Protein AF-A0A444MQF8-F1 (afdb_monomer)

Foldseek 3Di:
DQPDDDDPVLLVVLLVVLVPDDALVVLQVCCCPPSVHHDDCPVVPPVSSDDDDDFLVRLLVNLVVNLVVQCVVCVDPQWAQFDDLVVLVVVLCVVQVPDPCSLVVLVVVLVVLVVVLVQLVDLPHDPCRQLIDDPDPDSVLSVLSSCLLNVLLCCCQVVVDHDRSRPHHDGCNNSRSNNSSVSSSVNSVVSVVVSVVVCVVVPVPPPDDPLLVLVLCLLVVNLVPDPDDLLVSLVVVCVVVVHDSVVSSVNSVCSPPPVVPPSPDLVSLVVSLVVCVVVVVVVSSVVSVVVSVCVVVVND

Nearest PDB structures (foldseek):
  9foy-assembly1_A  TM=2.761E-01  e=7.453E+00  Mycobacterium tuberculosis H37Rv
  3jrm-assembly1_O  TM=1.459E-01  e=1.896E+00  Trypanosoma brucei
  1yau-assembly1_U-2  TM=1.442E-01  e=7.120E+00  Trypanosoma brucei
  7a0g-assembly1_EEE  TM=1.367E-01  e=8.546E+00  Serratia marcescens

pLDDT: mean 80.94, std 14.06, range [41.75, 96.56]

Structure (mmCIF, N/CA/C/O backbone):
data_AF-A0A444MQF8-F1
#
_entry.id   AF-A0A444MQF8-F1
#
loop_
_atom_site.group_PDB
_atom_site.id
_atom_site.type_symbol
_atom_site.label_atom_id
_atom_site.label_alt_id
_atom_site.label_comp_id
_atom_site.label_asym_id
_atom_site.label_entity_id
_atom_site.label_seq_id
_atom_site.pdbx_PDB_ins_code
_atom_site.Cartn_x
_atom_site.Cartn_y
_atom_site.Cartn_z
_atom_site.occupancy
_atom_site.B_iso_or_equiv
_atom_site.auth_seq_id
_atom_site.auth_comp_id
_atom_site.auth_asym_id
_atom_site.auth_atom_id
_atom_site.pdbx_PDB_model_num
ATOM 1 N N . MET A 1 1 ? 17.251 9.398 -30.188 1.00 48.78 1 MET A N 1
ATOM 2 C CA . MET A 1 1 ? 18.596 9.511 -30.794 1.00 48.78 1 MET A CA 1
ATOM 3 C C . MET A 1 1 ? 19.567 8.931 -29.784 1.00 48.78 1 MET A C 1
ATOM 5 O O . MET A 1 1 ? 19.493 9.364 -28.639 1.00 48.78 1 MET A O 1
ATOM 9 N N . PHE A 1 2 ? 20.378 7.933 -30.157 1.00 55.16 2 PHE A N 1
ATOM 10 C CA . PHE A 1 2 ? 21.294 7.326 -29.193 1.00 55.16 2 PHE A CA 1
ATOM 11 C C . PHE A 1 2 ? 22.271 8.378 -28.659 1.00 55.16 2 PHE A C 1
ATOM 13 O O . PHE A 1 2 ? 22.859 9.125 -29.437 1.00 55.16 2 PHE A O 1
ATOM 20 N N . THR A 1 3 ? 22.448 8.440 -27.343 1.00 54.62 3 THR A N 1
ATOM 21 C CA . THR A 1 3 ? 23.447 9.305 -26.688 1.00 54.62 3 THR A CA 1
ATOM 22 C C . THR A 1 3 ? 24.883 8.942 -27.081 1.00 54.62 3 THR A C 1
ATOM 24 O O . THR A 1 3 ? 25.788 9.762 -26.942 1.00 54.62 3 THR A O 1
ATOM 27 N N . THR A 1 4 ? 25.072 7.733 -27.618 1.00 62.75 4 THR A N 1
ATOM 28 C CA . THR A 1 4 ? 26.319 7.230 -28.196 1.00 62.75 4 THR A CA 1
ATOM 29 C C . THR A 1 4 ? 26.114 6.990 -29.693 1.00 62.75 4 THR A C 1
ATOM 31 O O . THR A 1 4 ? 25.167 6.310 -30.087 1.00 62.75 4 THR A O 1
ATOM 34 N N . GLU A 1 5 ? 26.982 7.532 -30.549 1.00 77.38 5 GLU A N 1
ATOM 35 C CA . GLU A 1 5 ? 26.890 7.312 -31.998 1.00 77.38 5 GLU A CA 1
ATOM 36 C C . GLU A 1 5 ? 27.339 5.885 -32.355 1.00 77.38 5 GLU A C 1
ATOM 38 O O . GLU A 1 5 ? 28.530 5.587 -32.428 1.00 77.38 5 GLU A O 1
ATOM 43 N N . PHE A 1 6 ? 26.374 4.987 -32.566 1.00 83.62 6 PHE A N 1
ATOM 44 C CA . PHE A 1 6 ? 26.616 3.634 -33.072 1.00 83.62 6 PHE A CA 1
ATOM 45 C C . PHE A 1 6 ? 26.616 3.604 -34.605 1.00 83.62 6 PHE A C 1
ATOM 47 O O . PHE A 1 6 ? 25.811 4.279 -35.253 1.00 83.62 6 PHE A O 1
ATOM 54 N N . THR A 1 7 ? 27.474 2.776 -35.205 1.00 89.50 7 THR A N 1
ATOM 55 C CA . THR A 1 7 ? 27.430 2.528 -36.653 1.00 89.50 7 THR A CA 1
ATOM 56 C C . THR A 1 7 ? 26.205 1.694 -37.034 1.00 89.50 7 THR A C 1
ATOM 58 O O . THR A 1 7 ? 25.604 1.006 -36.205 1.00 89.50 7 THR A O 1
ATOM 61 N N . LYS A 1 8 ? 25.844 1.696 -38.322 1.00 88.44 8 LYS A N 1
ATOM 62 C CA . LYS A 1 8 ? 24.731 0.877 -38.829 1.00 88.44 8 LYS A CA 1
ATOM 63 C C . LYS A 1 8 ? 24.962 -0.618 -38.601 1.00 88.44 8 LYS A C 1
ATOM 65 O O . LYS A 1 8 ? 24.024 -1.329 -38.253 1.00 88.44 8 LYS A O 1
ATOM 70 N N . GLU A 1 9 ? 26.199 -1.091 -38.756 1.00 91.75 9 GLU A N 1
ATOM 71 C CA . GLU A 1 9 ? 26.559 -2.490 -38.506 1.00 91.75 9 GLU A CA 1
ATOM 72 C C . GLU A 1 9 ? 26.408 -2.854 -37.024 1.00 91.75 9 GLU A C 1
ATOM 74 O O . GLU A 1 9 ? 25.931 -3.943 -36.702 1.00 91.75 9 GLU A O 1
ATOM 79 N N . GLN A 1 10 ? 26.772 -1.941 -36.116 1.00 90.19 10 GLN A N 1
ATOM 80 C CA . GLN A 1 10 ? 26.592 -2.142 -34.677 1.00 90.19 10 GLN A CA 1
ATOM 81 C C . GLN A 1 10 ? 25.111 -2.213 -34.305 1.00 90.19 10 GLN A C 1
ATOM 83 O O . GLN A 1 10 ? 24.717 -3.126 -33.584 1.00 90.19 10 GLN A O 1
ATOM 88 N N . ILE A 1 11 ? 24.284 -1.314 -34.846 1.00 88.88 11 ILE A N 1
ATOM 89 C CA . ILE A 1 11 ? 22.833 -1.322 -34.614 1.00 88.88 11 ILE A CA 1
ATOM 90 C C . ILE A 1 11 ? 22.220 -2.638 -35.107 1.00 88.88 11 ILE A C 1
ATOM 92 O O . ILE A 1 11 ? 21.491 -3.281 -34.357 1.00 88.88 11 ILE A O 1
ATOM 96 N N . ALA A 1 12 ? 22.569 -3.095 -36.314 1.00 91.00 12 ALA A N 1
ATOM 97 C CA . ALA A 1 12 ? 22.068 -4.361 -36.853 1.00 91.00 12 ALA A CA 1
ATOM 98 C C . ALA A 1 12 ? 22.467 -5.571 -35.987 1.00 91.00 12 ALA A C 1
ATOM 100 O O . ALA A 1 12 ? 21.665 -6.483 -35.775 1.00 91.00 12 ALA A O 1
ATOM 101 N N . LYS A 1 13 ? 23.693 -5.570 -35.446 1.00 94.50 13 LYS A N 1
ATOM 102 C CA . LYS A 1 13 ? 24.136 -6.594 -34.494 1.00 94.50 13 LYS A CA 1
ATOM 103 C C . LYS A 1 13 ? 23.336 -6.532 -33.193 1.00 94.50 13 LYS A C 1
ATOM 105 O O . LYS A 1 13 ? 22.844 -7.559 -32.738 1.00 94.50 13 LYS A O 1
ATOM 110 N N . PHE A 1 14 ? 23.155 -5.345 -32.621 1.00 94.25 14 PHE A N 1
ATOM 111 C CA . PHE A 1 14 ? 22.371 -5.171 -31.400 1.00 94.25 14 PHE A CA 1
ATOM 112 C C . PHE A 1 14 ? 20.918 -5.603 -31.581 1.00 94.25 14 PHE A C 1
ATOM 114 O O . PHE A 1 14 ? 20.354 -6.224 -30.687 1.00 94.25 14 PHE A O 1
ATOM 121 N N . GLU A 1 15 ? 20.315 -5.333 -32.736 1.00 93.31 15 GLU A N 1
ATOM 122 C CA . GLU A 1 15 ? 18.967 -5.800 -33.074 1.00 93.31 15 GLU A CA 1
ATOM 123 C C . GLU A 1 15 ? 18.855 -7.323 -33.127 1.00 93.31 15 GLU A C 1
ATOM 125 O O . GLU A 1 15 ? 17.816 -7.887 -32.774 1.00 93.31 15 GLU A O 1
ATOM 130 N N . PHE A 1 16 ? 19.892 -8.003 -33.614 1.00 95.00 16 PHE A N 1
ATOM 131 C CA . PHE A 1 16 ? 19.960 -9.459 -33.574 1.00 95.00 16 PHE A CA 1
ATOM 132 C C . PHE A 1 16 ? 20.079 -9.948 -32.125 1.00 95.00 16 PHE A C 1
ATOM 134 O O . PHE A 1 16 ? 19.217 -10.695 -31.665 1.00 95.00 16 PHE A O 1
ATOM 141 N N . ASP A 1 17 ? 21.066 -9.440 -31.384 1.00 96.00 17 ASP A N 1
ATOM 142 C CA . ASP A 1 17 ? 21.338 -9.841 -30.001 1.00 96.00 17 ASP A CA 1
ATOM 143 C C . ASP A 1 17 ? 20.118 -9.606 -29.089 1.00 96.00 17 ASP A C 1
ATOM 145 O O . ASP A 1 17 ? 19.753 -10.472 -28.297 1.00 96.00 17 ASP A O 1
ATOM 149 N N . PHE A 1 18 ? 19.429 -8.470 -29.237 1.00 95.31 18 PHE A N 1
ATOM 150 C CA . PHE A 1 18 ? 18.243 -8.123 -28.450 1.00 95.31 18 PHE A CA 1
ATOM 151 C C . PHE A 1 18 ? 17.054 -9.060 -28.702 1.00 95.31 18 PHE A C 1
ATOM 153 O O . PHE A 1 18 ? 16.294 -9.362 -27.776 1.00 95.31 18 PHE A O 1
ATOM 160 N N . ARG A 1 19 ? 16.873 -9.533 -29.944 1.00 93.50 19 ARG A N 1
ATOM 161 C CA . ARG A 1 19 ? 15.790 -10.466 -30.302 1.00 93.50 19 ARG A CA 1
ATOM 162 C C . ARG A 1 19 ? 15.989 -11.853 -29.699 1.00 93.50 19 ARG A C 1
ATOM 164 O O . ARG A 1 19 ? 14.997 -12.488 -29.350 1.00 93.50 19 ARG A O 1
ATOM 171 N N . GLU A 1 20 ? 17.238 -12.279 -29.529 1.00 96.56 20 GLU A N 1
ATOM 172 C CA . GLU A 1 20 ? 17.587 -13.569 -28.920 1.00 96.56 20 GLU A CA 1
ATOM 173 C C . GLU A 1 20 ? 17.363 -13.597 -27.396 1.00 96.56 20 GLU A C 1
ATOM 175 O O . GLU A 1 20 ? 17.258 -14.670 -26.791 1.00 96.56 20 GLU A O 1
ATOM 180 N N . LEU A 1 21 ? 17.245 -12.430 -26.751 1.00 96.38 21 LEU A N 1
ATOM 181 C CA . LEU A 1 21 ? 16.948 -12.342 -25.322 1.00 96.38 21 LEU A CA 1
ATOM 182 C C . LEU A 1 21 ? 15.529 -12.842 -25.031 1.00 96.38 21 LEU A C 1
ATOM 184 O O . LEU A 1 21 ? 14.549 -12.406 -25.639 1.00 96.38 21 LEU A O 1
ATOM 188 N N . LYS A 1 22 ? 15.407 -13.735 -24.046 1.00 94.25 22 LYS A N 1
ATOM 189 C CA . LYS A 1 22 ? 14.135 -14.405 -23.732 1.00 94.25 22 LYS A CA 1
ATOM 190 C C . LYS A 1 22 ? 13.325 -13.710 -22.649 1.00 94.25 22 LYS A C 1
ATOM 192 O O . LYS A 1 22 ? 12.105 -13.798 -22.676 1.00 94.25 22 LYS A O 1
ATOM 197 N N . THR A 1 23 ? 13.976 -13.037 -21.703 1.00 95.62 23 THR A N 1
ATOM 198 C CA . THR A 1 23 ? 13.292 -12.467 -20.535 1.00 95.62 23 THR A CA 1
ATOM 199 C C . THR A 1 23 ? 13.195 -10.946 -20.612 1.00 95.62 23 THR A C 1
ATOM 201 O O . THR A 1 23 ? 14.048 -10.277 -21.200 1.00 95.62 23 THR A O 1
ATOM 204 N N . VAL A 1 24 ? 12.164 -10.382 -19.972 1.00 95.12 24 VAL A N 1
ATOM 205 C CA . VAL A 1 24 ? 12.014 -8.927 -19.790 1.00 95.12 24 VAL A CA 1
ATOM 206 C C . VAL A 1 24 ? 13.233 -8.333 -19.091 1.00 95.12 24 VAL A C 1
ATOM 208 O O . VAL A 1 24 ? 13.731 -7.293 -19.511 1.00 95.12 24 VAL A O 1
ATOM 211 N N . LYS A 1 25 ? 13.747 -9.014 -18.061 1.00 95.62 25 LYS A N 1
ATOM 212 C CA . LYS A 1 25 ? 14.912 -8.567 -17.295 1.00 95.62 25 LYS A CA 1
ATOM 213 C C . LYS A 1 25 ? 16.160 -8.451 -18.167 1.00 95.62 25 LYS A C 1
ATOM 215 O O . LYS A 1 25 ? 16.850 -7.438 -18.086 1.00 95.62 25 LYS A O 1
ATOM 220 N N . ASP A 1 26 ? 16.425 -9.444 -19.014 1.00 96.19 26 ASP A N 1
ATOM 221 C CA . ASP A 1 26 ? 17.590 -9.420 -19.903 1.00 96.19 26 ASP A CA 1
ATOM 222 C C . ASP A 1 26 ? 17.454 -8.308 -20.946 1.00 96.19 26 ASP A C 1
ATOM 224 O O . ASP A 1 26 ? 18.393 -7.543 -21.165 1.00 96.19 26 ASP A O 1
ATOM 228 N N . LYS A 1 27 ? 16.260 -8.153 -21.535 1.00 95.12 27 LYS A N 1
ATOM 229 C CA . LYS A 1 27 ? 15.975 -7.066 -22.484 1.00 95.12 27 LYS A CA 1
ATOM 230 C C . LYS A 1 27 ? 16.105 -5.687 -21.841 1.00 95.12 27 LYS A C 1
ATOM 232 O O . LYS A 1 27 ? 16.648 -4.776 -22.456 1.00 95.12 27 LYS A O 1
ATOM 237 N N . TYR A 1 28 ? 15.657 -5.523 -20.600 1.00 93.94 28 TYR A N 1
ATOM 238 C CA . TYR A 1 28 ? 15.814 -4.272 -19.860 1.00 93.94 28 TYR A CA 1
ATOM 239 C C . TYR A 1 28 ? 17.284 -3.992 -19.522 1.00 93.94 28 TYR A C 1
ATOM 241 O O . TYR A 1 28 ? 17.763 -2.872 -19.676 1.00 93.94 28 TYR A O 1
ATOM 249 N N . ALA A 1 29 ? 18.038 -5.018 -19.118 1.00 93.56 29 ALA A N 1
ATOM 250 C CA . ALA A 1 29 ? 19.469 -4.895 -18.861 1.00 93.56 29 ALA A CA 1
ATOM 251 C C . ALA A 1 29 ? 20.259 -4.534 -20.131 1.00 93.56 29 ALA A C 1
ATOM 253 O O . ALA A 1 29 ? 21.225 -3.778 -20.046 1.00 93.56 29 ALA A O 1
ATOM 254 N N . PHE A 1 30 ? 19.834 -5.019 -21.301 1.00 94.31 30 PHE A N 1
ATOM 255 C CA . PHE A 1 30 ? 20.441 -4.680 -22.590 1.00 94.31 30 PHE A CA 1
ATOM 256 C C . PHE A 1 30 ? 20.399 -3.175 -22.878 1.00 94.31 30 PHE A C 1
ATOM 258 O O . PHE A 1 30 ? 21.396 -2.604 -23.318 1.00 94.31 30 PHE A O 1
ATOM 265 N N . TRP A 1 31 ? 19.287 -2.504 -22.563 1.00 90.88 31 TRP A N 1
ATOM 266 C CA . TRP A 1 31 ? 19.190 -1.046 -22.685 1.00 90.88 31 TRP A CA 1
ATOM 267 C C . TRP A 1 31 ? 20.281 -0.339 -21.884 1.00 90.88 31 TRP A C 1
ATOM 269 O O . TRP A 1 31 ? 21.045 0.458 -22.424 1.00 90.88 31 TRP A O 1
ATOM 279 N N . LYS A 1 32 ? 20.419 -0.713 -20.613 1.00 87.12 32 LYS A N 1
ATOM 280 C CA . LYS A 1 32 ? 21.368 -0.074 -19.703 1.00 87.12 32 LYS A CA 1
ATOM 281 C C . LYS A 1 32 ? 22.826 -0.397 -20.026 1.00 87.12 32 LYS A C 1
ATOM 283 O O . LYS A 1 32 ? 23.681 0.474 -19.926 1.00 87.12 32 LYS A O 1
ATOM 288 N N . ASN A 1 33 ? 23.113 -1.646 -20.380 1.00 90.88 33 ASN A N 1
ATOM 289 C CA . ASN A 1 33 ? 24.484 -2.154 -20.453 1.00 90.88 33 ASN A CA 1
ATOM 290 C C . ASN A 1 33 ? 25.058 -2.151 -21.872 1.00 90.88 33 ASN A C 1
ATOM 292 O O . ASN A 1 33 ? 26.274 -2.086 -22.029 1.00 90.88 33 ASN A O 1
ATOM 296 N N . THR A 1 34 ? 24.204 -2.256 -22.892 1.00 90.44 34 THR A N 1
ATOM 297 C CA . THR A 1 34 ? 24.625 -2.357 -24.295 1.00 90.44 34 THR A CA 1
ATOM 298 C C . THR A 1 34 ? 24.295 -1.088 -25.060 1.00 90.44 34 THR A C 1
ATOM 300 O O . THR A 1 34 ? 25.180 -0.528 -25.699 1.00 90.44 34 THR A O 1
ATOM 303 N N . LEU A 1 35 ? 23.054 -0.601 -24.958 1.00 87.12 35 LEU A N 1
ATOM 304 C CA . LEU A 1 35 ? 22.670 0.671 -25.583 1.00 87.12 35 LEU A CA 1
ATOM 305 C C . LEU A 1 35 ? 23.173 1.881 -24.784 1.00 87.12 35 LEU A C 1
ATOM 307 O O . LEU A 1 35 ? 23.271 2.968 -25.342 1.00 87.12 35 LEU A O 1
ATOM 311 N N . LEU A 1 36 ? 23.543 1.675 -23.511 1.00 85.81 36 LEU A N 1
ATOM 312 C CA . LEU A 1 36 ? 23.983 2.710 -22.568 1.00 85.81 36 LEU A CA 1
ATOM 313 C C . LEU A 1 36 ? 22.916 3.789 -22.331 1.00 85.81 36 LEU A C 1
ATOM 315 O O . LEU A 1 36 ? 23.228 4.948 -22.066 1.00 85.81 36 LEU A O 1
ATOM 319 N N . GLU A 1 37 ? 21.644 3.392 -22.391 1.00 82.62 37 GLU A N 1
ATOM 320 C CA . GLU A 1 37 ? 20.496 4.279 -22.222 1.00 82.62 37 GLU A CA 1
ATOM 321 C C . GLU A 1 37 ? 19.532 3.778 -21.153 1.00 82.62 37 GLU A C 1
ATOM 323 O O . GLU A 1 37 ? 19.411 2.582 -20.882 1.00 82.62 37 GLU A O 1
ATOM 328 N N . ASN A 1 38 ? 18.785 4.716 -20.572 1.00 80.25 38 ASN A N 1
ATOM 329 C CA . ASN A 1 38 ? 17.630 4.359 -19.763 1.00 80.25 38 ASN A CA 1
ATOM 330 C C . ASN A 1 38 ? 16.504 3.903 -20.684 1.00 80.25 38 ASN A C 1
ATOM 332 O O . ASN A 1 38 ? 16.246 4.522 -21.718 1.00 80.25 38 ASN A O 1
ATOM 336 N N . TYR A 1 39 ? 15.795 2.857 -20.271 1.00 83.25 39 TYR A N 1
ATOM 337 C CA . TYR A 1 39 ? 14.614 2.418 -20.992 1.00 83.25 39 TYR A CA 1
ATOM 33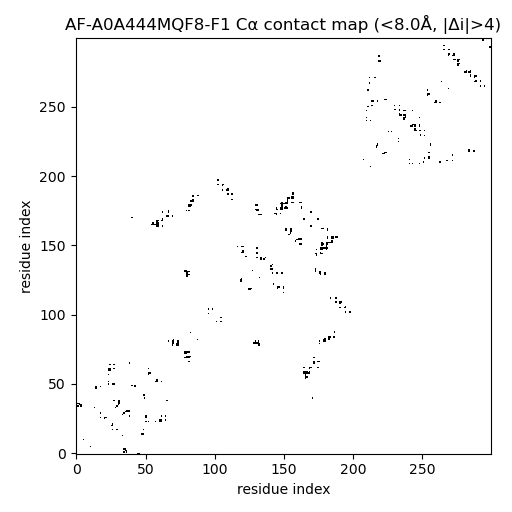8 C C . TYR A 1 39 ? 13.578 3.549 -21.056 1.00 83.25 39 TYR A C 1
ATOM 340 O O . TYR A 1 39 ? 13.195 4.126 -20.037 1.00 83.25 39 TYR A O 1
ATOM 348 N N . SER A 1 40 ? 13.118 3.863 -22.266 1.00 74.69 40 SER A N 1
ATOM 349 C CA . SER A 1 40 ? 12.031 4.810 -22.514 1.00 74.69 40 SER A CA 1
ATOM 350 C C . SER A 1 40 ? 10.854 4.060 -23.113 1.00 74.69 40 SER A C 1
ATOM 352 O O . SER A 1 40 ? 11.033 3.237 -23.997 1.00 74.69 40 SER A O 1
ATOM 354 N N . LEU A 1 41 ? 9.631 4.352 -22.677 1.00 69.25 41 LEU A N 1
ATOM 355 C CA . LEU A 1 41 ? 8.430 3.780 -23.303 1.00 69.25 41 LEU A CA 1
ATOM 356 C C . LEU A 1 41 ? 8.083 4.454 -24.631 1.00 69.25 41 LEU A C 1
ATOM 358 O O . LEU A 1 41 ? 7.438 3.854 -25.491 1.00 69.25 41 LEU A O 1
ATOM 362 N N . TYR A 1 42 ? 8.555 5.684 -24.820 1.00 63.69 42 TYR A N 1
ATOM 363 C CA . TYR A 1 42 ? 8.351 6.479 -26.024 1.00 63.69 42 TYR A CA 1
ATOM 364 C C . TYR A 1 42 ? 9.497 6.251 -27.008 1.00 63.69 42 TYR A C 1
ATOM 366 O O . TYR A 1 42 ? 10.142 7.202 -27.448 1.00 63.69 42 TYR A O 1
ATOM 374 N N . VAL A 1 43 ? 9.760 4.982 -27.348 1.00 60.50 43 VAL A N 1
ATOM 375 C CA . VAL A 1 43 ? 10.820 4.562 -28.281 1.00 60.50 43 VAL A CA 1
ATOM 376 C C . VAL A 1 43 ? 10.499 4.935 -29.741 1.00 60.50 43 VAL A C 1
ATOM 378 O O . VAL A 1 43 ? 10.635 4.123 -30.651 1.00 60.50 43 VAL A O 1
ATOM 381 N N . SER A 1 44 ? 10.029 6.158 -29.980 1.00 53.41 44 SER A N 1
ATOM 382 C CA . SER A 1 44 ? 9.730 6.673 -31.322 1.00 53.41 44 SER A CA 1
ATOM 383 C C . SER A 1 44 ? 10.958 6.625 -32.236 1.00 53.41 44 SER A C 1
ATOM 385 O O . SER A 1 44 ? 10.818 6.346 -33.422 1.00 53.41 44 SER A O 1
ATOM 387 N N . ASP A 1 45 ? 12.152 6.772 -31.662 1.00 57.50 45 ASP A N 1
ATOM 388 C CA . ASP A 1 45 ? 13.409 6.766 -32.408 1.00 57.50 45 ASP A CA 1
ATOM 389 C C . ASP A 1 45 ? 14.011 5.367 -32.634 1.00 57.50 45 ASP A C 1
ATOM 391 O O . ASP A 1 45 ? 14.879 5.229 -33.487 1.00 57.50 45 ASP A O 1
ATOM 395 N N . ASN A 1 46 ? 13.595 4.341 -31.877 1.00 71.88 46 ASN A N 1
ATOM 396 C CA . ASN A 1 46 ? 14.258 3.024 -31.841 1.00 71.88 46 ASN A CA 1
ATOM 397 C C . ASN A 1 46 ? 13.280 1.833 -31.633 1.00 71.88 46 ASN A C 1
ATOM 399 O O . ASN A 1 46 ? 13.497 0.992 -30.749 1.00 71.88 46 ASN A O 1
ATOM 403 N N . PRO A 1 47 ? 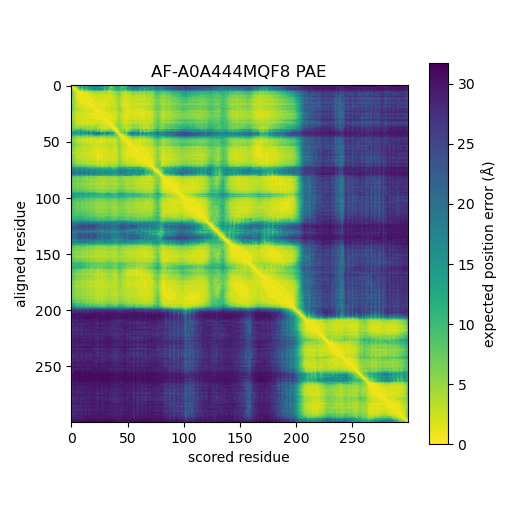12.164 1.744 -32.383 1.00 80.75 47 PRO A N 1
ATOM 404 C CA . PRO A 1 47 ? 11.089 0.775 -32.134 1.00 80.75 47 PRO A CA 1
ATOM 405 C C . PRO A 1 47 ? 11.552 -0.693 -32.088 1.00 80.75 47 PRO A C 1
ATOM 407 O O . PRO A 1 47 ? 10.916 -1.512 -31.423 1.00 80.75 47 PRO A O 1
ATOM 410 N N . GLN A 1 48 ? 12.671 -1.026 -32.737 1.00 86.31 48 GLN A N 1
ATOM 411 C CA . GLN A 1 48 ? 13.289 -2.355 -32.740 1.00 86.31 48 GLN A CA 1
ATOM 412 C C . GLN A 1 48 ? 13.720 -2.859 -31.348 1.00 86.31 48 GLN A C 1
ATOM 414 O O . GLN A 1 48 ? 13.769 -4.067 -31.126 1.00 86.31 48 GLN A O 1
ATOM 419 N N . PHE A 1 49 ? 13.995 -1.955 -30.399 1.00 89.50 49 PHE A N 1
ATOM 420 C CA . PHE A 1 49 ? 14.438 -2.286 -29.038 1.00 89.50 49 PHE A CA 1
ATOM 421 C C . PHE A 1 49 ? 13.298 -2.198 -28.015 1.00 89.50 49 PHE A C 1
ATOM 423 O O . PHE A 1 49 ? 13.524 -2.255 -26.803 1.00 89.50 49 PHE A O 1
ATOM 430 N N . LYS A 1 50 ? 12.049 -2.055 -28.474 1.00 90.25 50 LYS A N 1
ATOM 431 C CA . LYS A 1 50 ? 10.889 -2.021 -27.586 1.00 90.25 50 LYS A CA 1
ATOM 432 C C . LYS A 1 50 ? 10.683 -3.388 -26.928 1.00 90.25 50 LYS A C 1
ATOM 434 O O . LYS A 1 50 ? 10.514 -4.409 -27.593 1.00 90.25 50 LYS A O 1
ATOM 439 N N . ILE A 1 51 ? 10.650 -3.394 -25.599 1.00 91.94 51 ILE A N 1
ATOM 440 C CA . ILE A 1 51 ? 10.230 -4.556 -24.814 1.00 91.94 51 ILE A CA 1
ATOM 441 C C . ILE A 1 51 ? 8.709 -4.674 -24.939 1.00 91.94 51 ILE A C 1
ATOM 443 O O . ILE A 1 51 ? 7.994 -3.742 -24.580 1.00 91.94 51 ILE A O 1
ATOM 447 N N . ASN A 1 52 ? 8.230 -5.804 -25.460 1.00 90.56 52 ASN A N 1
ATOM 448 C CA . ASN A 1 52 ? 6.806 -6.113 -25.595 1.00 90.56 52 ASN A CA 1
ATOM 449 C C . ASN A 1 52 ? 6.462 -7.284 -24.658 1.00 90.56 52 ASN A C 1
ATOM 451 O O . ASN A 1 52 ? 6.684 -8.435 -25.044 1.00 90.56 52 ASN A O 1
ATOM 455 N N . PRO A 1 53 ? 6.000 -7.007 -23.424 1.00 92.50 53 PRO A N 1
ATOM 456 C CA . PRO A 1 53 ? 5.469 -8.032 -22.531 1.00 92.50 53 PRO A CA 1
ATOM 457 C C . PRO A 1 53 ? 4.254 -8.725 -23.148 1.00 92.50 53 PRO A C 1
ATOM 459 O O . PRO A 1 53 ? 3.420 -8.069 -23.769 1.00 92.50 53 PRO A O 1
ATOM 462 N N . ASN A 1 54 ? 4.139 -10.035 -22.945 1.00 93.31 54 ASN A N 1
ATOM 463 C CA . ASN A 1 54 ? 3.053 -10.862 -23.475 1.00 93.31 54 ASN A CA 1
ATOM 464 C C . ASN A 1 54 ? 2.281 -11.619 -22.383 1.00 93.31 54 ASN A C 1
ATOM 466 O O . ASN A 1 54 ? 1.266 -12.248 -22.675 1.00 93.31 54 ASN A O 1
ATOM 470 N N . THR A 1 55 ? 2.742 -11.580 -21.132 1.00 95.06 55 THR A N 1
ATOM 471 C CA . THR A 1 55 ? 2.064 -12.208 -19.988 1.00 95.06 55 THR A CA 1
ATOM 472 C C . THR A 1 55 ? 1.882 -11.217 -18.840 1.00 95.06 55 THR A C 1
ATOM 474 O O . THR A 1 55 ? 2.695 -10.298 -18.715 1.00 95.06 55 THR A O 1
ATOM 477 N N . PRO A 1 56 ? 0.887 -11.415 -17.949 1.00 94.94 56 PRO A N 1
ATOM 478 C CA . PRO A 1 56 ? 0.703 -10.547 -16.786 1.00 94.94 56 PRO A CA 1
ATOM 479 C C . PRO A 1 56 ? 1.968 -10.397 -15.936 1.00 94.94 56 PRO A C 1
ATOM 481 O O . PRO A 1 56 ? 2.329 -9.303 -15.506 1.00 94.94 56 PRO A O 1
ATOM 484 N N . LYS A 1 57 ? 2.719 -11.494 -15.784 1.00 95.12 57 LYS A N 1
ATOM 485 C CA . LYS A 1 57 ? 3.978 -11.489 -15.044 1.00 95.12 57 LYS A CA 1
ATOM 486 C C . LYS A 1 57 ? 5.050 -10.621 -15.702 1.00 95.12 57 LYS A C 1
ATOM 488 O O . LYS A 1 57 ? 5.771 -9.912 -15.013 1.00 95.12 57 LYS A O 1
ATOM 493 N N . GLU A 1 58 ? 5.141 -10.648 -17.028 1.00 95.25 58 GLU A N 1
ATOM 494 C CA . GLU A 1 58 ? 6.089 -9.817 -17.773 1.00 95.25 58 GLU A CA 1
ATOM 495 C C . GLU A 1 58 ? 5.735 -8.324 -17.711 1.00 95.25 58 GLU A C 1
ATOM 497 O O . GLU A 1 58 ? 6.644 -7.493 -17.680 1.00 95.25 58 GLU A O 1
ATOM 502 N N . PHE A 1 59 ? 4.442 -7.973 -17.672 1.00 95.12 59 PHE A N 1
ATOM 503 C CA . PHE A 1 59 ? 4.004 -6.592 -17.429 1.00 95.12 59 PHE A CA 1
ATOM 504 C C . PHE A 1 59 ? 4.437 -6.118 -16.041 1.00 95.12 59 PHE A C 1
ATOM 506 O O . PHE A 1 59 ? 5.071 -5.068 -15.918 1.00 95.12 59 PHE A O 1
ATOM 513 N N . GLU A 1 60 ? 4.156 -6.924 -15.016 1.00 94.25 60 GLU A N 1
ATOM 514 C CA . GLU A 1 60 ? 4.542 -6.636 -13.636 1.00 94.25 60 GLU A CA 1
ATOM 515 C C . GLU A 1 60 ? 6.064 -6.476 -13.504 1.00 94.25 60 GLU A C 1
ATOM 517 O O . GLU A 1 60 ? 6.543 -5.492 -12.936 1.00 94.25 60 GLU A O 1
ATOM 522 N N . ASP A 1 61 ? 6.834 -7.403 -14.079 1.00 94.69 61 ASP A N 1
ATOM 523 C CA . ASP A 1 61 ? 8.295 -7.384 -14.024 1.00 94.69 61 ASP A CA 1
ATOM 524 C C . ASP A 1 61 ? 8.877 -6.151 -14.731 1.00 94.69 61 ASP A C 1
ATOM 526 O O . ASP A 1 61 ? 9.809 -5.532 -14.212 1.00 94.69 61 ASP A O 1
ATOM 530 N N . LEU A 1 62 ? 8.320 -5.744 -15.879 1.00 94.31 62 LEU A N 1
ATOM 531 C CA . LEU A 1 62 ? 8.774 -4.540 -16.576 1.00 94.31 62 LEU A CA 1
ATOM 532 C C . LEU A 1 62 ? 8.464 -3.272 -15.771 1.00 94.31 62 LEU A C 1
ATOM 534 O O . LEU A 1 62 ? 9.347 -2.437 -15.588 1.00 94.31 62 LEU A O 1
ATOM 538 N N . ASN A 1 63 ? 7.242 -3.137 -15.250 1.00 93.69 63 ASN A N 1
ATOM 539 C CA . ASN A 1 63 ? 6.864 -2.001 -14.406 1.00 93.69 63 ASN A CA 1
ATOM 540 C C . ASN A 1 63 ? 7.741 -1.920 -13.147 1.00 93.69 63 ASN A C 1
ATOM 542 O O . ASN A 1 63 ? 8.188 -0.838 -12.765 1.00 93.69 63 ASN A O 1
ATOM 546 N N . LYS A 1 64 ? 8.061 -3.062 -12.531 1.00 92.62 64 LYS A N 1
ATOM 547 C CA . LYS A 1 64 ? 8.970 -3.119 -11.385 1.00 92.62 64 LYS A CA 1
ATOM 548 C C . LYS A 1 64 ? 10.371 -2.613 -11.736 1.00 92.62 64 LYS A C 1
ATOM 550 O O . LYS A 1 64 ? 10.914 -1.798 -10.997 1.00 92.62 64 LYS A O 1
ATOM 555 N N . LEU A 1 65 ? 10.933 -3.035 -12.869 1.00 93.19 65 LEU A N 1
ATOM 556 C CA . LEU A 1 65 ? 12.248 -2.570 -13.329 1.00 93.19 65 LEU A CA 1
ATOM 557 C C . LEU A 1 65 ? 12.259 -1.063 -13.634 1.00 93.19 65 LEU A C 1
ATOM 559 O O . LEU A 1 65 ? 13.230 -0.379 -13.310 1.00 93.19 65 LEU A O 1
ATOM 563 N N . ILE A 1 66 ? 11.169 -0.533 -14.199 1.00 90.56 66 ILE A N 1
ATOM 564 C CA . ILE A 1 66 ? 10.995 0.911 -14.417 1.00 90.56 66 ILE A CA 1
ATOM 565 C C . ILE A 1 66 ? 10.979 1.658 -13.075 1.00 90.56 66 ILE A C 1
ATOM 567 O O . ILE A 1 66 ? 11.694 2.648 -12.920 1.00 90.56 66 ILE A O 1
ATOM 571 N N . LEU A 1 67 ? 10.212 1.183 -12.086 1.00 89.19 67 LEU A N 1
ATOM 572 C CA . LEU A 1 67 ? 10.183 1.772 -10.740 1.00 89.19 67 LEU A CA 1
ATOM 573 C C . LEU A 1 67 ? 11.552 1.727 -10.057 1.00 89.19 67 LEU A C 1
ATOM 575 O O . LEU A 1 67 ? 11.964 2.721 -9.464 1.00 89.19 67 LEU A O 1
ATOM 579 N N . GLU A 1 68 ? 12.264 0.603 -10.145 1.00 88.88 68 GLU A N 1
ATOM 580 C CA . GLU A 1 68 ? 13.614 0.452 -9.592 1.00 88.88 68 GLU A CA 1
ATOM 581 C C . GLU A 1 68 ? 14.591 1.463 -10.207 1.00 88.88 68 GLU A C 1
ATOM 583 O O . GLU A 1 68 ? 15.368 2.094 -9.485 1.00 88.88 68 GLU A O 1
ATOM 588 N N . ASP A 1 69 ? 14.523 1.681 -11.521 1.00 86.31 69 ASP A N 1
ATOM 589 C CA . ASP A 1 69 ? 15.354 2.675 -12.198 1.00 86.31 69 ASP A CA 1
ATOM 590 C C . ASP A 1 69 ? 15.023 4.102 -11.724 1.00 86.31 69 ASP A C 1
ATOM 592 O O . ASP A 1 69 ? 15.925 4.870 -11.377 1.00 86.31 69 ASP A O 1
ATOM 596 N N . GLU A 1 70 ? 13.739 4.435 -11.577 1.00 84.25 70 GLU A N 1
ATOM 597 C CA . GLU A 1 70 ? 13.303 5.719 -11.013 1.00 84.25 70 GLU A CA 1
ATOM 598 C C . GLU A 1 70 ? 13.729 5.902 -9.542 1.00 84.25 70 GLU A C 1
ATOM 600 O O . GLU A 1 70 ? 14.154 6.995 -9.158 1.00 84.25 70 GLU A O 1
ATOM 605 N N . ILE A 1 71 ? 13.726 4.839 -8.726 1.00 81.62 71 ILE A N 1
ATOM 606 C CA . ILE A 1 71 ? 14.281 4.861 -7.360 1.00 81.62 71 ILE A CA 1
ATOM 607 C C . ILE A 1 71 ? 15.778 5.177 -7.395 1.00 81.62 71 ILE A C 1
ATOM 609 O O . ILE A 1 71 ? 16.258 5.960 -6.579 1.00 81.62 71 ILE A O 1
ATOM 613 N N . THR A 1 72 ? 16.550 4.602 -8.321 1.00 79.38 72 THR A N 1
ATOM 614 C CA . THR A 1 72 ? 17.985 4.924 -8.393 1.00 79.38 72 THR A CA 1
ATOM 615 C C . THR A 1 72 ? 18.238 6.375 -8.803 1.00 79.38 72 THR A C 1
ATOM 617 O O . THR A 1 72 ? 19.166 7.000 -8.280 1.00 79.38 72 THR A O 1
ATOM 620 N N . LYS A 1 73 ? 17.379 6.941 -9.662 1.00 73.38 73 LYS A N 1
ATOM 621 C CA . LYS A 1 73 ? 17.429 8.354 -10.065 1.00 73.38 73 LYS A CA 1
ATOM 622 C C . LYS A 1 73 ? 17.035 9.302 -8.934 1.00 73.38 73 LYS A C 1
ATOM 624 O O . LYS A 1 73 ? 17.580 10.400 -8.888 1.00 73.38 73 LYS A O 1
ATOM 629 N N . SER A 1 74 ? 16.169 8.891 -8.002 1.00 63.28 74 SER A N 1
ATOM 630 C CA . SER A 1 74 ? 15.654 9.728 -6.897 1.00 63.28 74 SER A CA 1
ATOM 631 C C . SER A 1 74 ? 16.726 10.264 -5.933 1.00 63.28 74 SER A C 1
ATOM 633 O O . SER A 1 74 ? 16.478 11.214 -5.194 1.00 63.28 74 SER A O 1
ATOM 635 N N . LYS A 1 75 ? 17.954 9.726 -5.986 1.00 61.56 75 LYS A N 1
ATOM 636 C CA . LYS A 1 75 ? 19.138 10.295 -5.311 1.00 61.56 75 LYS A CA 1
ATOM 637 C C . LYS A 1 75 ? 19.550 11.665 -5.866 1.00 61.56 75 LYS A C 1
ATOM 639 O O . LYS A 1 75 ? 20.309 12.386 -5.222 1.00 61.56 75 LYS A O 1
ATOM 644 N N . ASN A 1 76 ? 19.076 12.022 -7.056 1.00 56.44 76 ASN A N 1
ATOM 645 C CA . ASN A 1 76 ? 19.229 13.343 -7.640 1.00 56.44 76 ASN A CA 1
ATOM 646 C C . ASN A 1 76 ? 18.128 14.277 -7.085 1.00 56.44 76 ASN A C 1
ATOM 648 O O . ASN A 1 76 ? 16.949 13.943 -7.212 1.00 56.44 76 ASN A O 1
ATOM 652 N N . PRO A 1 77 ? 18.455 15.473 -6.548 1.00 49.75 77 PRO A N 1
ATOM 653 C CA . PRO A 1 77 ? 17.454 16.442 -6.073 1.00 49.75 77 PRO A CA 1
ATOM 654 C C . PRO A 1 77 ? 16.473 16.900 -7.170 1.00 49.75 77 PRO A C 1
ATOM 656 O O . PRO A 1 77 ? 15.434 17.505 -6.887 1.00 49.75 77 PRO A O 1
ATOM 659 N N . PHE A 1 78 ? 16.796 16.608 -8.433 1.00 48.09 78 PHE A N 1
ATOM 660 C CA . PHE A 1 78 ? 15.982 16.901 -9.598 1.00 48.09 78 PHE A CA 1
ATOM 661 C C . PHE A 1 78 ? 15.147 15.726 -10.135 1.00 48.09 78 PHE A C 1
ATOM 663 O O . PHE A 1 78 ? 14.509 15.897 -11.170 1.00 48.09 78 PHE A O 1
ATOM 670 N N . ALA A 1 79 ? 15.112 14.569 -9.470 1.00 55.81 79 ALA A N 1
ATOM 671 C CA . ALA A 1 79 ? 14.380 13.384 -9.932 1.00 55.81 79 ALA A CA 1
ATOM 672 C C . ALA A 1 79 ? 13.025 13.174 -9.227 1.00 55.81 79 ALA A C 1
ATOM 674 O O . ALA A 1 79 ? 12.682 13.859 -8.262 1.00 55.81 79 ALA A O 1
ATOM 675 N N . ASN A 1 80 ? 12.243 12.220 -9.743 1.00 60.41 80 ASN A N 1
ATOM 676 C CA . ASN A 1 80 ? 11.017 11.729 -9.116 1.00 60.41 80 ASN A CA 1
ATOM 677 C C . ASN A 1 80 ? 11.337 11.117 -7.748 1.00 60.41 80 ASN A C 1
ATOM 679 O O . ASN A 1 80 ? 12.221 10.267 -7.653 1.00 60.41 80 ASN A O 1
ATOM 683 N N . VAL A 1 81 ? 10.610 11.498 -6.694 1.00 73.44 81 VAL A N 1
ATOM 684 C CA . VAL A 1 81 ? 10.720 10.797 -5.409 1.00 73.44 81 VAL A CA 1
ATOM 685 C C . VAL A 1 81 ? 9.810 9.579 -5.468 1.00 73.44 81 VAL A C 1
ATOM 687 O O . VAL A 1 81 ? 8.587 9.691 -5.390 1.00 73.44 81 VAL A O 1
ATOM 690 N N . VAL A 1 82 ? 10.414 8.408 -5.638 1.00 83.44 82 VAL A N 1
ATOM 691 C CA . VAL A 1 82 ? 9.711 7.131 -5.507 1.00 83.44 82 VAL A CA 1
ATOM 692 C C . VAL A 1 82 ? 9.803 6.679 -4.058 1.00 83.44 82 VAL A C 1
ATOM 694 O O . VAL A 1 82 ? 10.896 6.561 -3.501 1.00 83.44 82 VAL A O 1
ATOM 697 N N . LEU A 1 83 ? 8.649 6.4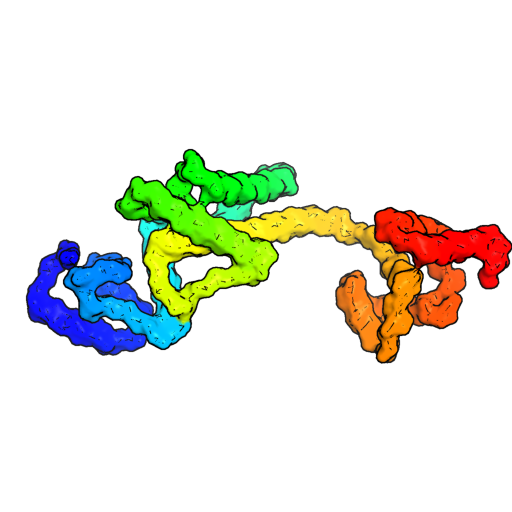48 -3.444 1.00 85.31 83 LEU A N 1
ATOM 698 C CA . LEU A 1 83 ? 8.548 6.017 -2.059 1.00 85.31 83 LEU A CA 1
ATOM 699 C C . LEU A 1 83 ? 8.574 4.496 -1.968 1.00 85.31 83 LEU A C 1
ATOM 701 O O . LEU A 1 83 ? 8.039 3.791 -2.824 1.00 85.31 83 LEU A O 1
ATOM 705 N N . THR A 1 84 ? 9.169 4.005 -0.887 1.00 89.69 84 THR A N 1
ATOM 706 C CA . THR A 1 84 ? 9.154 2.593 -0.506 1.00 89.69 84 THR A CA 1
ATOM 707 C C . THR A 1 84 ? 8.628 2.473 0.914 1.00 89.69 84 THR A C 1
ATOM 709 O O . THR A 1 84 ? 8.877 3.344 1.758 1.00 89.69 84 THR A O 1
ATOM 712 N N . ILE A 1 85 ? 7.888 1.400 1.191 1.00 91.69 85 ILE A N 1
ATOM 713 C CA . ILE A 1 85 ? 7.339 1.172 2.529 1.00 91.69 85 ILE A CA 1
ATOM 714 C C . ILE A 1 85 ? 8.461 0.951 3.547 1.00 91.69 85 ILE A C 1
ATOM 716 O O . ILE A 1 85 ? 8.384 1.446 4.670 1.00 91.69 85 ILE A O 1
ATOM 720 N N . GLU A 1 86 ? 9.544 0.285 3.146 1.00 92.44 86 GLU A N 1
ATOM 721 C CA . GLU A 1 86 ? 10.750 0.109 3.951 1.00 92.44 86 GLU A CA 1
ATOM 722 C C . GLU A 1 86 ? 11.384 1.460 4.285 1.00 92.44 86 GLU A C 1
ATOM 724 O O . GLU A 1 86 ? 11.704 1.704 5.444 1.00 92.44 86 GLU A O 1
ATOM 729 N N . GLY A 1 87 ? 11.499 2.364 3.305 1.00 88.62 87 GLY A N 1
ATOM 730 C CA . GLY A 1 87 ? 12.038 3.706 3.516 1.00 88.62 87 GLY A CA 1
ATOM 731 C C . GLY A 1 87 ? 11.234 4.509 4.541 1.00 88.62 87 GLY A C 1
ATOM 732 O O . GLY A 1 87 ? 11.817 5.097 5.455 1.00 88.62 87 GLY A O 1
ATOM 733 N N . LEU A 1 88 ? 9.900 4.484 4.440 1.00 90.38 88 LEU A N 1
ATOM 734 C CA . LEU A 1 88 ? 9.018 5.157 5.399 1.00 90.38 88 LEU A CA 1
ATOM 735 C C . LEU A 1 88 ? 9.099 4.527 6.796 1.00 90.38 88 LEU A C 1
ATOM 737 O O . LEU A 1 88 ? 9.232 5.245 7.784 1.00 90.38 88 LEU A O 1
ATOM 741 N N . ARG A 1 89 ? 9.100 3.191 6.893 1.00 92.06 89 ARG A N 1
ATOM 742 C CA . ARG A 1 89 ? 9.239 2.477 8.173 1.00 92.06 89 ARG A CA 1
ATOM 743 C C . ARG A 1 89 ? 10.585 2.742 8.839 1.00 92.06 89 ARG A C 1
ATOM 745 O O . ARG A 1 89 ? 10.627 2.987 10.039 1.00 92.06 89 ARG A O 1
ATOM 752 N N . SER A 1 90 ? 11.682 2.712 8.086 1.00 90.94 90 SER A N 1
ATOM 753 C CA . SER A 1 90 ? 13.012 3.017 8.619 1.00 90.94 90 SER A CA 1
ATOM 754 C C . SER A 1 90 ? 13.089 4.449 9.140 1.00 90.94 90 SER A C 1
ATOM 756 O O . SER A 1 90 ? 13.601 4.658 10.238 1.00 90.94 90 SER A O 1
ATOM 758 N N . LYS A 1 91 ? 12.537 5.421 8.400 1.00 88.75 91 LYS A N 1
ATOM 759 C CA . LYS A 1 91 ? 12.438 6.810 8.864 1.00 88.75 91 LYS A CA 1
ATOM 760 C C . LYS A 1 91 ? 11.632 6.899 10.163 1.00 88.75 91 LYS A C 1
ATOM 762 O O . LYS A 1 91 ? 12.145 7.408 11.152 1.00 88.75 91 LYS A O 1
ATOM 767 N N . PHE A 1 92 ? 10.435 6.317 10.188 1.00 93.19 92 PHE A N 1
ATOM 768 C CA . PHE A 1 92 ? 9.584 6.266 11.375 1.00 93.19 92 PHE A CA 1
ATOM 769 C C . PHE A 1 92 ? 10.309 5.699 12.599 1.00 93.19 92 PHE A C 1
ATOM 771 O O . PHE A 1 92 ? 10.285 6.302 13.671 1.00 93.19 92 PHE A O 1
ATOM 778 N N . PHE A 1 93 ? 10.968 4.545 12.449 1.00 93.50 93 PHE A N 1
ATOM 779 C CA . PHE A 1 93 ? 11.668 3.913 13.562 1.00 93.50 93 PHE A CA 1
ATOM 780 C C . PHE A 1 93 ? 12.838 4.761 14.054 1.00 93.50 93 PHE A C 1
ATOM 782 O O . PHE A 1 93 ? 13.023 4.859 15.261 1.00 93.50 93 PHE A O 1
ATOM 789 N N . ASN A 1 94 ? 13.579 5.417 13.163 1.00 90.75 94 ASN A N 1
ATOM 790 C CA . ASN A 1 94 ? 14.636 6.342 13.567 1.00 90.75 94 ASN A CA 1
ATOM 791 C C . ASN A 1 94 ? 14.074 7.541 14.342 1.00 90.75 94 ASN A C 1
ATOM 793 O O . ASN A 1 94 ? 14.607 7.896 15.394 1.00 90.75 94 ASN A O 1
ATOM 797 N N . ASP A 1 95 ? 12.975 8.116 13.857 1.00 89.81 95 ASP A N 1
ATOM 798 C CA . ASP A 1 95 ? 12.379 9.320 14.431 1.00 89.81 95 ASP A CA 1
ATOM 799 C C . ASP A 1 95 ? 11.719 9.037 15.794 1.00 89.81 95 ASP A C 1
ATOM 801 O O . ASP A 1 95 ? 11.802 9.860 16.704 1.00 89.81 95 ASP A O 1
ATOM 805 N N . ILE A 1 96 ? 11.126 7.851 15.992 1.00 92.81 96 ILE A N 1
ATOM 806 C CA . ILE A 1 96 ? 10.399 7.504 17.227 1.00 92.81 96 ILE A CA 1
ATOM 807 C C . ILE A 1 96 ? 11.296 7.011 18.380 1.00 92.81 96 ILE A C 1
ATOM 809 O O . ILE A 1 96 ? 10.836 6.963 19.527 1.00 92.81 96 ILE A O 1
ATOM 813 N N . LEU A 1 97 ? 12.558 6.630 18.123 1.00 88.12 97 LEU A N 1
ATOM 814 C CA . LEU A 1 97 ? 13.447 5.993 19.116 1.00 88.12 97 LEU A CA 1
ATOM 815 C C . LEU A 1 97 ? 13.565 6.790 20.422 1.00 88.12 97 LEU A C 1
ATOM 817 O O . LEU A 1 97 ? 13.487 6.207 21.505 1.00 88.12 97 LEU A O 1
ATOM 821 N N . ASN A 1 98 ? 13.696 8.113 20.311 1.00 87.19 98 ASN A N 1
ATOM 822 C CA . ASN A 1 98 ? 13.940 9.014 21.441 1.00 87.19 98 ASN A CA 1
ATOM 823 C C . ASN A 1 98 ? 12.706 9.832 21.848 1.00 87.19 98 ASN A C 1
ATOM 825 O O . ASN A 1 98 ? 12.809 10.760 22.652 1.00 87.19 98 ASN A O 1
ATOM 829 N N . VAL A 1 99 ? 11.531 9.513 21.302 1.00 92.38 99 VAL A N 1
ATOM 830 C CA . VAL A 1 99 ? 10.315 10.271 21.591 1.00 92.38 99 VAL A CA 1
ATOM 831 C C . VAL A 1 99 ? 9.683 9.797 22.896 1.00 92.38 99 VAL A C 1
ATOM 833 O O . VAL A 1 99 ? 9.349 8.623 23.058 1.00 92.38 99 VAL A O 1
ATOM 836 N N . VAL A 1 100 ? 9.484 10.742 23.820 1.00 88.69 100 VAL A N 1
ATOM 837 C CA . VAL A 1 100 ? 8.887 10.495 25.143 1.00 88.69 100 VAL A CA 1
ATOM 838 C C . VAL A 1 100 ? 7.426 10.049 25.020 1.00 88.69 100 VAL A C 1
ATOM 840 O O . VAL A 1 100 ? 7.034 9.041 25.605 1.00 88.69 100 VAL A O 1
ATOM 843 N N . ASP A 1 101 ? 6.621 10.764 24.229 1.00 92.12 101 ASP A N 1
ATOM 844 C CA . ASP A 1 101 ? 5.217 10.426 23.974 1.00 92.12 101 ASP A CA 1
ATOM 845 C C . ASP A 1 101 ? 5.045 9.820 22.577 1.00 92.12 101 ASP A C 1
ATOM 847 O O . ASP A 1 101 ? 4.683 10.488 21.603 1.00 92.12 101 ASP A O 1
ATOM 851 N N . LYS A 1 102 ? 5.323 8.517 22.486 1.00 91.12 102 LYS A N 1
ATOM 852 C CA . LYS A 1 102 ? 5.204 7.745 21.241 1.00 91.12 102 LYS A CA 1
ATOM 853 C C . LYS A 1 102 ? 3.791 7.775 20.662 1.00 91.12 102 LYS A C 1
ATOM 855 O O . LYS A 1 102 ? 3.638 7.782 19.447 1.00 91.12 102 LYS A O 1
ATOM 860 N N . LYS A 1 103 ? 2.758 7.822 21.513 1.00 92.75 103 LYS A N 1
ATOM 861 C CA . LYS A 1 103 ? 1.361 7.854 21.065 1.00 92.75 103 LYS A CA 1
ATOM 862 C C . LYS A 1 103 ? 1.067 9.157 20.333 1.00 92.75 103 LYS A C 1
ATOM 864 O O . LYS A 1 103 ? 0.557 9.122 19.216 1.00 92.75 103 LYS A O 1
ATOM 869 N N . LYS A 1 104 ? 1.424 10.291 20.940 1.00 93.06 104 LYS A N 1
ATOM 870 C CA . LYS A 1 104 ? 1.243 11.607 20.320 1.00 93.06 104 LYS A CA 1
ATOM 871 C C . LYS A 1 104 ? 2.045 11.740 19.026 1.00 93.06 104 LYS A C 1
ATOM 873 O O . LYS A 1 104 ? 1.546 12.323 18.071 1.00 93.06 104 LYS A O 1
ATOM 878 N N . PHE A 1 105 ? 3.247 11.168 18.975 1.00 94.19 105 PHE A N 1
ATOM 879 C CA . PHE A 1 105 ? 4.053 11.137 17.755 1.00 94.19 105 PHE A CA 1
ATOM 880 C C . PHE A 1 105 ? 3.395 10.339 16.629 1.00 94.19 105 PHE A C 1
ATOM 882 O O . PHE A 1 105 ? 3.271 10.850 15.524 1.00 94.19 105 PHE A O 1
ATOM 889 N N . ILE A 1 106 ? 2.894 9.132 16.906 1.00 93.75 106 ILE A N 1
ATOM 890 C CA . ILE A 1 106 ? 2.195 8.334 15.887 1.00 93.75 106 ILE A CA 1
ATOM 891 C C . ILE A 1 106 ? 0.927 9.051 15.405 1.00 93.75 106 ILE A C 1
ATOM 893 O O . ILE A 1 106 ? 0.661 9.094 14.210 1.00 93.75 106 ILE A O 1
ATOM 897 N N . GLN A 1 107 ? 0.160 9.670 16.309 1.00 93.75 107 GLN A N 1
ATOM 898 C CA . GLN A 1 107 ? -1.017 10.465 15.932 1.00 93.75 107 GLN A CA 1
ATOM 899 C C . GLN A 1 107 ? -0.657 11.684 15.073 1.00 93.75 107 GLN A C 1
ATOM 901 O O . GLN A 1 107 ? -1.404 12.038 14.159 1.00 93.75 107 GLN A O 1
ATOM 906 N N . PHE A 1 108 ? 0.481 12.321 15.355 1.00 92.81 108 PHE A N 1
ATOM 907 C CA . PHE A 1 108 ? 1.027 13.388 14.525 1.00 92.8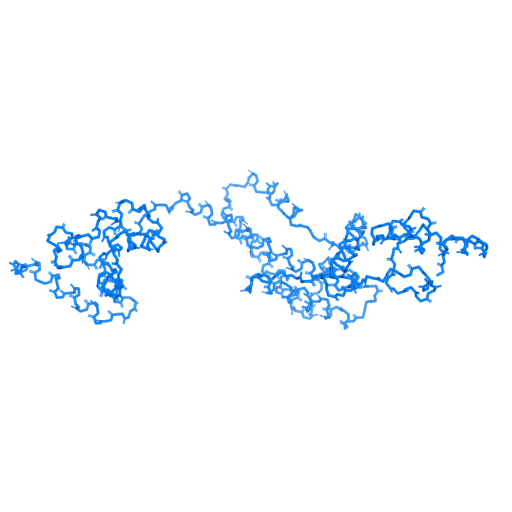1 108 PHE A CA 1
ATOM 908 C C . PHE A 1 108 ? 1.402 12.867 13.133 1.00 92.81 108 PHE A C 1
ATOM 910 O O . PHE A 1 108 ? 0.947 13.436 12.149 1.00 92.81 108 PHE A O 1
ATOM 917 N N . GLU A 1 109 ? 2.125 11.750 13.035 1.00 91.44 109 GLU A N 1
ATOM 918 C CA . GLU A 1 109 ? 2.477 11.121 11.753 1.00 91.44 109 GLU A CA 1
ATOM 919 C C . GLU A 1 109 ? 1.236 10.749 10.924 1.00 91.44 109 GLU A C 1
ATOM 921 O O . GLU A 1 109 ? 1.176 11.048 9.734 1.00 91.44 109 GLU A O 1
ATOM 926 N N . ILE A 1 110 ? 0.203 10.176 11.553 1.00 92.12 110 ILE A N 1
ATOM 927 C CA . ILE A 1 110 ? -1.088 9.896 10.899 1.00 92.12 110 ILE A CA 1
ATOM 928 C C . ILE A 1 110 ? -1.719 11.188 10.366 1.00 92.12 110 ILE A C 1
ATOM 930 O O . ILE A 1 110 ? -2.206 11.229 9.235 1.00 92.12 110 ILE A O 1
ATOM 934 N N . SER A 1 111 ? -1.698 12.257 11.165 1.00 89.12 111 SER A N 1
ATOM 935 C CA . SER A 1 111 ? -2.243 13.555 10.757 1.00 89.12 111 SER A CA 1
ATOM 936 C C . SER A 1 111 ? -1.476 14.134 9.566 1.00 89.12 111 SER A C 1
ATOM 938 O O . SER A 1 111 ? -2.107 14.631 8.638 1.00 89.12 111 SER A O 1
ATOM 940 N N . THR A 1 112 ? -0.147 13.996 9.548 1.00 86.56 112 THR A N 1
ATOM 941 C CA . THR A 1 112 ? 0.712 14.390 8.422 1.00 86.56 112 THR A CA 1
ATOM 942 C C . THR A 1 112 ? 0.343 13.626 7.153 1.00 86.56 112 THR A C 1
ATOM 944 O O . THR A 1 112 ? 0.132 14.245 6.114 1.00 86.56 112 THR A O 1
ATOM 947 N N . VAL A 1 113 ? 0.169 12.301 7.233 1.00 87.00 113 VAL A N 1
ATOM 948 C CA . VAL A 1 113 ? -0.274 11.482 6.091 1.00 87.00 113 VAL A CA 1
ATOM 949 C C . VAL A 1 113 ? -1.622 11.975 5.552 1.00 87.00 113 VAL A C 1
ATOM 951 O O . VAL A 1 113 ? -1.772 12.197 4.349 1.00 87.00 113 VAL A O 1
ATOM 954 N N . ILE A 1 114 ? -2.605 12.188 6.433 1.00 86.19 114 ILE A N 1
ATOM 955 C CA . ILE A 1 114 ? -3.941 12.676 6.056 1.00 86.19 114 ILE A CA 1
ATOM 956 C C . ILE A 1 114 ? -3.862 14.065 5.413 1.00 86.19 114 ILE A C 1
ATOM 958 O O . ILE A 1 114 ? -4.521 14.318 4.400 1.00 86.19 114 ILE A O 1
ATOM 962 N N . GLU A 1 115 ? -3.068 14.970 5.982 1.00 82.75 115 GLU A N 1
ATOM 963 C CA . GLU A 1 115 ? -2.852 16.303 5.429 1.00 82.75 115 GLU A CA 1
ATOM 964 C C . GLU A 1 115 ? -2.232 16.226 4.030 1.00 82.75 115 GLU A C 1
ATOM 966 O O . GLU A 1 115 ? -2.721 16.879 3.112 1.00 82.75 115 GLU A O 1
ATOM 971 N N . GLU A 1 116 ? -1.224 15.382 3.823 1.00 78.69 116 GLU A N 1
ATOM 972 C CA . GLU A 1 116 ? -0.553 15.215 2.532 1.00 78.69 116 GLU A CA 1
ATOM 973 C C . GLU A 1 116 ? -1.494 14.689 1.440 1.00 78.69 116 GLU A C 1
ATOM 975 O O . GLU A 1 116 ? -1.490 15.198 0.315 1.00 78.69 116 GLU A O 1
ATOM 980 N N . ILE A 1 117 ? -2.374 13.744 1.775 1.00 81.44 117 ILE A N 1
ATOM 981 C CA . ILE A 1 117 ? -3.422 13.257 0.865 1.00 81.44 117 ILE A CA 1
ATOM 982 C C . ILE A 1 117 ? -4.426 14.368 0.546 1.00 81.44 117 ILE A C 1
ATOM 984 O O . ILE A 1 117 ? -4.799 14.560 -0.615 1.00 81.44 117 ILE A O 1
ATOM 988 N N . ASN A 1 118 ? -4.859 15.123 1.558 1.00 78.38 118 ASN A N 1
ATOM 989 C CA . ASN A 1 118 ? -5.805 16.223 1.386 1.00 78.38 118 ASN A CA 1
ATOM 990 C C . ASN A 1 118 ? -5.218 17.356 0.540 1.00 78.38 118 ASN A C 1
ATOM 992 O O . ASN A 1 118 ? -5.923 17.910 -0.301 1.00 78.38 118 ASN A O 1
ATOM 996 N N . LEU A 1 119 ? -3.938 17.683 0.726 1.00 74.12 119 LEU A N 1
ATOM 997 C CA . LEU A 1 119 ? -3.227 18.671 -0.082 1.00 74.12 119 LEU A CA 1
ATOM 998 C C . LEU A 1 119 ? -3.093 18.199 -1.529 1.00 74.12 119 LEU A C 1
ATOM 1000 O O . LEU A 1 119 ? -3.381 18.961 -2.445 1.00 74.12 119 LEU A O 1
ATOM 1004 N N . THR A 1 120 ? -2.752 16.927 -1.734 1.00 71.81 120 THR A N 1
ATOM 1005 C CA . THR A 1 120 ? -2.618 16.330 -3.071 1.00 71.81 120 THR A CA 1
ATOM 1006 C C . THR A 1 120 ? -3.969 16.221 -3.788 1.00 71.81 120 THR A C 1
ATOM 1008 O O . THR A 1 120 ? -4.033 16.276 -5.012 1.00 71.81 120 THR A O 1
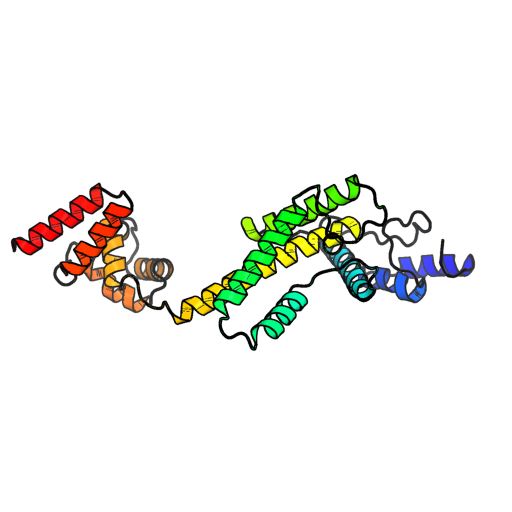ATOM 1011 N N . SER A 1 121 ? -5.068 16.151 -3.034 1.00 66.56 121 SER A N 1
ATOM 1012 C CA . SER A 1 121 ? -6.437 16.198 -3.560 1.00 66.56 121 SER A CA 1
ATOM 1013 C C . SER A 1 121 ? -6.887 17.610 -3.969 1.00 66.56 121 SER A C 1
ATOM 1015 O O . SER A 1 121 ? -7.927 17.745 -4.612 1.00 66.56 121 SER A O 1
ATOM 1017 N N . ARG A 1 122 ? -6.152 18.671 -3.598 1.00 67.38 122 ARG A N 1
ATOM 1018 C CA . ARG A 1 122 ? -6.504 20.059 -3.936 1.00 67.38 122 ARG A CA 1
ATOM 1019 C C . ARG A 1 122 ? -5.799 20.506 -5.227 1.00 67.38 122 ARG A C 1
ATOM 1021 O O . ARG A 1 122 ? -4.588 20.320 -5.366 1.00 67.38 122 ARG A O 1
ATOM 1028 N N . PRO A 1 123 ? -6.514 21.161 -6.163 1.00 61.97 123 PRO A N 1
ATOM 1029 C CA . PRO A 1 123 ? -5.921 21.646 -7.408 1.00 61.97 123 PRO A CA 1
ATOM 1030 C C . PRO A 1 123 ? -4.848 22.730 -7.193 1.00 61.97 123 PRO A C 1
ATOM 1032 O O . PRO A 1 123 ? -3.924 22.846 -7.999 1.00 61.97 123 PRO A O 1
ATOM 1035 N N . GLU A 1 124 ? -4.942 23.481 -6.094 1.00 58.12 124 GLU A N 1
ATOM 1036 C CA . GLU A 1 124 ? -4.233 24.750 -5.872 1.00 58.12 124 GLU A CA 1
ATOM 1037 C C . GLU A 1 124 ? -2.875 24.615 -5.156 1.00 58.12 124 GLU A C 1
ATOM 1039 O O . GLU A 1 124 ? -2.079 25.551 -5.182 1.00 58.12 124 GLU A O 1
ATOM 1044 N N . ILE A 1 125 ? -2.577 23.469 -4.528 1.00 55.09 125 ILE A N 1
ATOM 1045 C CA . ILE A 1 125 ? -1.362 23.282 -3.716 1.00 55.09 125 ILE A CA 1
ATOM 1046 C C . ILE A 1 125 ? -0.564 22.101 -4.266 1.00 55.09 125 ILE A C 1
ATOM 1048 O O . ILE A 1 125 ? -0.850 20.942 -3.979 1.00 55.09 125 ILE A O 1
ATOM 1052 N N . VAL A 1 126 ? 0.460 22.390 -5.069 1.00 50.25 126 VAL A N 1
ATOM 1053 C CA . VAL A 1 126 ? 1.365 21.365 -5.603 1.00 50.25 126 VAL A CA 1
ATOM 1054 C C . VAL A 1 126 ? 2.603 21.298 -4.716 1.00 50.25 126 VAL A C 1
ATOM 1056 O O . VAL A 1 126 ? 3.446 22.190 -4.763 1.00 50.25 126 VAL A O 1
ATOM 1059 N N . LYS A 1 127 ? 2.756 20.223 -3.934 1.00 52.12 127 LYS A N 1
ATOM 1060 C CA . LYS A 1 127 ? 4.091 19.789 -3.495 1.00 52.12 127 LYS A CA 1
ATOM 1061 C C . LYS A 1 127 ? 4.641 18.844 -4.580 1.00 52.12 127 LYS A C 1
ATOM 1063 O O . LYS A 1 127 ? 4.157 17.720 -4.685 1.00 52.12 127 LYS A O 1
ATOM 1068 N N . PRO A 1 128 ? 5.641 19.257 -5.388 1.00 52.91 128 PRO A N 1
ATOM 1069 C CA . PRO A 1 128 ? 6.101 18.508 -6.571 1.00 52.91 128 PRO A CA 1
ATOM 1070 C C . PRO A 1 128 ? 6.730 17.145 -6.263 1.00 52.91 128 PRO A C 1
ATOM 1072 O O . PRO A 1 128 ? 6.995 16.356 -7.163 1.00 52.91 128 PRO A O 1
ATOM 1075 N N . GLN A 1 129 ? 7.039 16.887 -4.995 1.00 54.88 129 GLN A N 1
ATOM 1076 C CA . GLN A 1 129 ? 7.871 15.760 -4.600 1.00 54.88 129 GLN A CA 1
ATOM 1077 C C . GLN A 1 129 ? 7.107 14.429 -4.685 1.00 54.88 129 GLN A C 1
ATOM 1079 O O . GLN A 1 129 ? 7.716 13.415 -4.988 1.00 54.88 129 GLN A O 1
ATOM 1084 N N . MET A 1 130 ? 5.783 14.421 -4.494 1.00 53.62 130 MET A N 1
ATOM 1085 C CA . MET A 1 130 ? 5.009 13.180 -4.299 1.00 53.62 130 MET A CA 1
ATOM 1086 C C . MET A 1 130 ? 4.408 12.579 -5.567 1.00 53.62 130 MET A C 1
ATOM 1088 O O . MET A 1 130 ? 4.186 11.371 -5.637 1.00 53.62 130 MET A O 1
ATOM 1092 N N . LEU A 1 131 ? 4.157 13.415 -6.570 1.00 57.06 131 LEU A N 1
ATOM 1093 C CA . LEU A 1 131 ? 3.525 13.025 -7.831 1.00 57.06 131 LEU A CA 1
ATOM 1094 C C . LEU A 1 131 ? 4.541 12.514 -8.863 1.00 57.06 131 LEU A C 1
ATOM 1096 O O . LEU A 1 131 ? 4.158 12.055 -9.935 1.00 57.06 131 LEU A O 1
ATOM 1100 N N . GLY A 1 132 ? 5.836 12.598 -8.537 1.00 53.12 132 GLY A N 1
ATOM 1101 C CA . GLY A 1 132 ? 6.891 12.670 -9.538 1.00 53.12 132 GLY A CA 1
ATOM 1102 C C . GLY A 1 132 ? 6.880 14.036 -10.237 1.00 53.12 132 GLY A C 1
ATOM 1103 O O . GLY A 1 132 ? 5.856 14.706 -10.342 1.00 53.12 132 GLY A O 1
ATOM 1104 N N . ARG A 1 133 ? 8.034 14.481 -10.725 1.00 56.00 133 ARG A N 1
ATOM 1105 C CA . ARG A 1 133 ? 8.116 15.557 -11.705 1.00 56.00 133 ARG A CA 1
ATOM 1106 C C . ARG A 1 133 ? 7.425 15.120 -12.991 1.00 56.00 133 ARG A C 1
ATOM 1108 O O . ARG A 1 133 ? 7.800 14.135 -13.623 1.00 56.00 133 ARG A O 1
ATOM 1115 N N . SER A 1 134 ? 6.466 15.920 -13.430 1.00 49.91 134 SER A N 1
ATOM 1116 C CA . SER A 1 134 ? 6.044 15.895 -14.820 1.00 49.91 134 SER A CA 1
ATOM 1117 C C . SER A 1 134 ? 7.167 16.488 -15.683 1.00 49.91 134 SER A C 1
ATOM 1119 O O . SER A 1 134 ? 7.616 17.606 -15.433 1.00 49.91 134 SER A O 1
ATOM 1121 N N . PHE A 1 135 ? 7.618 15.767 -16.715 1.00 43.06 135 PHE A N 1
ATOM 1122 C CA . PHE A 1 135 ? 8.555 16.300 -17.724 1.00 43.06 135 PHE A CA 1
ATOM 1123 C C . PHE A 1 135 ? 7.993 17.530 -18.456 1.00 43.06 135 PHE A C 1
ATOM 1125 O O . PHE A 1 135 ? 8.737 18.311 -19.042 1.00 43.06 135 PHE A O 1
ATOM 1132 N N . TRP A 1 136 ? 6.678 17.724 -18.375 1.00 41.94 136 TRP A N 1
ATOM 1133 C CA . TRP A 1 136 ? 5.948 18.823 -18.977 1.00 41.94 136 TRP A CA 1
ATOM 1134 C C . TRP A 1 136 ? 5.175 19.517 -17.859 1.00 41.94 136 TRP A C 1
ATOM 1136 O O . TRP A 1 136 ? 4.223 18.940 -17.337 1.00 41.94 136 TRP A O 1
ATOM 1146 N N . ASN A 1 137 ? 5.563 20.731 -17.463 1.00 48.66 137 ASN A N 1
ATOM 1147 C CA . ASN A 1 137 ? 4.855 21.555 -16.467 1.00 48.66 137 ASN A CA 1
ATOM 1148 C C . ASN A 1 137 ? 3.465 22.022 -16.974 1.00 48.66 137 ASN A C 1
ATOM 1150 O O . ASN A 1 137 ? 3.110 23.191 -16.855 1.00 48.66 137 ASN A O 1
ATOM 1154 N N . HIS A 1 138 ? 2.686 21.127 -17.585 1.00 48.31 138 HIS A N 1
ATOM 1155 C CA . HIS A 1 138 ? 1.323 21.374 -18.014 1.00 48.31 138 HIS A CA 1
ATOM 1156 C C . HIS A 1 138 ? 0.377 21.129 -16.826 1.00 48.31 138 HIS A C 1
ATOM 1158 O O . HIS A 1 138 ? 0.462 20.066 -16.204 1.00 48.31 138 HIS A O 1
ATOM 1164 N N . PRO A 1 139 ? -0.528 22.065 -16.497 1.00 52.59 139 PRO A N 1
ATOM 1165 C CA . PRO A 1 139 ? -1.462 21.928 -15.376 1.00 52.59 139 PRO A CA 1
ATOM 1166 C C . PRO A 1 139 ? -2.286 20.632 -15.416 1.00 52.59 139 PRO A C 1
ATOM 1168 O O . PRO A 1 139 ? -2.473 19.990 -14.381 1.00 52.59 139 PRO A O 1
ATOM 1171 N N . ASP A 1 140 ? -2.699 20.208 -16.613 1.00 56.94 140 ASP A N 1
ATOM 1172 C CA . ASP A 1 140 ? -3.480 18.980 -16.822 1.00 56.94 140 ASP A CA 1
ATOM 1173 C C . ASP A 1 140 ? -2.706 17.718 -16.434 1.00 56.94 140 ASP A C 1
ATOM 1175 O O . ASP A 1 140 ? -3.274 16.777 -15.877 1.00 56.94 140 ASP A O 1
ATOM 1179 N N . ASN A 1 141 ? -1.384 17.731 -16.621 1.00 64.12 141 ASN A N 1
ATOM 1180 C CA . ASN A 1 141 ? -0.544 16.607 -16.240 1.00 64.12 141 ASN A CA 1
ATOM 1181 C C . ASN A 1 141 ? -0.438 16.479 -14.712 1.00 64.12 141 ASN A C 1
ATOM 1183 O O . ASN A 1 141 ? -0.361 15.378 -14.173 1.00 64.12 141 ASN A O 1
ATOM 1187 N N . ASN A 1 142 ? -0.508 17.577 -13.969 1.00 68.00 142 ASN A N 1
ATOM 1188 C CA . ASN A 1 142 ? -0.539 17.475 -12.514 1.00 68.00 142 ASN A CA 1
ATOM 1189 C C . ASN A 1 142 ? -1.885 16.920 -12.018 1.00 68.00 142 ASN A C 1
ATOM 1191 O O . ASN A 1 142 ? -1.930 16.308 -10.955 1.00 68.00 142 ASN A O 1
ATOM 1195 N N . ASN A 1 143 ? -2.987 17.106 -12.753 1.00 74.31 143 ASN A N 1
ATOM 1196 C CA . ASN A 1 143 ? -4.298 16.567 -12.366 1.00 74.31 143 ASN A CA 1
ATOM 1197 C C . ASN A 1 143 ? -4.340 15.041 -12.478 1.00 74.31 143 ASN A C 1
ATOM 1199 O O . ASN A 1 143 ? -4.697 14.378 -11.509 1.00 74.31 143 ASN A O 1
ATOM 1203 N N . VAL A 1 144 ? -3.881 14.478 -13.599 1.00 80.31 144 VAL A N 1
ATOM 1204 C CA . VAL A 1 144 ? -3.884 13.019 -13.802 1.00 80.31 144 VAL A CA 1
ATOM 1205 C C . VAL A 1 144 ? -3.009 12.306 -12.765 1.00 80.31 144 VAL A C 1
ATOM 1207 O O . VAL A 1 144 ? -3.434 11.316 -12.174 1.00 80.31 144 VAL A O 1
ATOM 1210 N N . GLN A 1 145 ? -1.816 12.830 -12.460 1.00 80.31 145 GLN A N 1
ATOM 1211 C CA . GLN A 1 145 ? -0.956 12.235 -11.427 1.00 80.31 145 GLN A CA 1
ATOM 1212 C C . GLN A 1 145 ? -1.602 12.279 -10.038 1.00 80.31 145 GLN A C 1
ATOM 1214 O O . GLN A 1 145 ? -1.504 11.310 -9.284 1.00 80.31 145 GLN A O 1
ATOM 1219 N N . ARG A 1 146 ? -2.282 13.385 -9.701 1.00 80.12 146 ARG A N 1
ATOM 1220 C CA . ARG A 1 146 ? -3.033 13.518 -8.444 1.00 80.12 146 ARG A CA 1
ATOM 1221 C C . ARG A 1 146 ? -4.144 12.490 -8.351 1.00 80.12 146 ARG A C 1
ATOM 1223 O O . ARG A 1 146 ? -4.262 11.815 -7.331 1.00 80.12 146 ARG A O 1
ATOM 1230 N N . GLU A 1 147 ? -4.924 12.341 -9.414 1.00 85.62 147 GLU A N 1
ATOM 1231 C CA . GLU A 1 147 ? -5.992 11.347 -9.480 1.00 85.62 147 GLU A CA 1
ATOM 1232 C C . GLU A 1 147 ? -5.444 9.929 -9.318 1.00 85.62 147 GLU A C 1
ATOM 1234 O O . GLU A 1 147 ? -5.972 9.172 -8.505 1.00 85.62 147 GLU A O 1
ATOM 1239 N N . CYS A 1 148 ? -4.347 9.588 -10.002 1.00 89.19 148 CYS A N 1
ATOM 1240 C CA . CYS A 1 148 ? -3.666 8.303 -9.841 1.00 89.19 148 CYS A CA 1
ATOM 1241 C C . CYS A 1 148 ? -3.230 8.055 -8.391 1.00 89.19 148 CYS A C 1
ATOM 1243 O O . CYS A 1 148 ? -3.541 7.001 -7.835 1.00 89.19 148 CYS A O 1
ATOM 1245 N N . PHE A 1 149 ? -2.561 9.027 -7.764 1.00 90.25 149 PHE A N 1
ATOM 1246 C CA . PHE A 1 149 ? -2.108 8.923 -6.377 1.00 90.25 149 PHE A CA 1
ATOM 1247 C C . PHE A 1 149 ? -3.279 8.730 -5.406 1.00 90.25 149 PHE A C 1
ATOM 1249 O O . PHE A 1 149 ? -3.302 7.776 -4.627 1.00 90.25 149 PHE A O 1
ATOM 1256 N N . VAL A 1 150 ? -4.281 9.614 -5.466 1.00 88.69 150 VAL A N 1
ATOM 1257 C CA . VAL A 1 150 ? -5.431 9.597 -4.548 1.00 88.69 150 VAL A CA 1
ATOM 1258 C C . VAL A 1 150 ? -6.262 8.333 -4.742 1.00 88.69 150 VAL A C 1
ATOM 1260 O O . VAL A 1 150 ? -6.724 7.747 -3.761 1.00 88.69 150 VAL A O 1
ATOM 1263 N N . LYS A 1 151 ? -6.446 7.891 -5.991 1.00 90.88 151 LYS A N 1
ATOM 1264 C CA . LYS A 1 151 ? -7.150 6.648 -6.302 1.00 90.88 151 LYS A CA 1
ATOM 1265 C C . LYS A 1 151 ? -6.412 5.444 -5.723 1.00 90.88 151 LYS A C 1
ATOM 1267 O O . LYS A 1 151 ? -7.028 4.691 -4.976 1.00 90.88 151 LYS A O 1
ATOM 1272 N N . ALA A 1 152 ? -5.113 5.299 -5.997 1.00 92.50 152 ALA A N 1
ATOM 1273 C CA . ALA A 1 152 ? -4.309 4.192 -5.477 1.00 92.50 152 ALA A CA 1
ATOM 1274 C C . ALA A 1 152 ? -4.321 4.144 -3.944 1.00 92.50 152 ALA A C 1
ATOM 1276 O O . ALA A 1 152 ? -4.501 3.078 -3.356 1.00 92.50 152 ALA A O 1
ATOM 1277 N N . TYR A 1 153 ? -4.208 5.307 -3.296 1.00 91.56 153 TYR A N 1
ATOM 1278 C CA . TYR A 1 153 ? -4.319 5.410 -1.847 1.00 91.56 153 TYR A CA 1
ATOM 1279 C C . TYR A 1 153 ? -5.684 4.923 -1.338 1.00 91.56 153 TYR A C 1
ATOM 1281 O O . TYR A 1 153 ? -5.743 4.080 -0.445 1.00 91.56 153 TYR A O 1
ATOM 1289 N N . LYS A 1 154 ? -6.793 5.428 -1.897 1.00 89.69 154 LYS A N 1
ATOM 1290 C CA . LYS A 1 154 ? -8.151 5.056 -1.461 1.00 89.69 154 LYS A CA 1
ATOM 1291 C C . LYS A 1 154 ? -8.442 3.580 -1.707 1.00 89.69 154 LYS A C 1
ATOM 1293 O O . LYS A 1 154 ? -9.006 2.927 -0.834 1.00 89.69 154 LYS A O 1
ATOM 1298 N N . ASP A 1 155 ? -8.047 3.059 -2.863 1.00 88.88 155 ASP A N 1
ATOM 1299 C CA . ASP A 1 155 ? -8.236 1.652 -3.206 1.00 88.88 155 ASP A CA 1
ATOM 1300 C C . ASP A 1 155 ? -7.488 0.737 -2.231 1.00 88.88 155 ASP A C 1
ATOM 1302 O O . ASP A 1 155 ? -8.067 -0.234 -1.743 1.00 88.88 155 ASP A O 1
ATOM 1306 N N . CYS A 1 156 ? -6.260 1.088 -1.853 1.00 90.75 156 CYS A N 1
ATOM 1307 C CA . CYS A 1 156 ? -5.495 0.312 -0.884 1.00 90.75 156 CYS A CA 1
ATOM 1308 C C . CYS A 1 156 ? -6.011 0.478 0.552 1.00 90.75 156 CYS A C 1
ATOM 1310 O O . CYS A 1 156 ? -6.299 -0.517 1.213 1.00 90.75 156 CYS A O 1
ATOM 1312 N N . TYR A 1 157 ? -6.193 1.713 1.024 1.00 89.62 157 TYR A N 1
ATOM 1313 C CA . TYR A 1 157 ? -6.537 1.997 2.420 1.00 89.62 157 TYR A CA 1
ATOM 1314 C C . TYR A 1 157 ? -7.994 1.665 2.772 1.00 89.62 157 TYR A C 1
ATOM 1316 O O . TYR A 1 157 ? -8.257 1.100 3.829 1.00 89.62 157 TYR A O 1
ATOM 1324 N N . LEU A 1 158 ? -8.952 2.021 1.908 1.00 86.69 158 LEU A N 1
ATOM 1325 C CA . LEU A 1 158 ? -10.386 1.870 2.194 1.00 86.69 158 LEU A CA 1
ATOM 1326 C C . LEU A 1 158 ? -10.951 0.547 1.677 1.00 86.69 158 LEU A C 1
ATOM 1328 O O . LEU A 1 158 ? -11.848 -0.017 2.298 1.00 86.69 158 LEU A O 1
ATOM 1332 N N . ASN A 1 159 ? -10.443 0.066 0.537 1.00 81.38 159 ASN A N 1
ATOM 1333 C CA . ASN A 1 159 ? -11.001 -1.101 -0.150 1.00 81.38 159 ASN A CA 1
ATOM 1334 C C . ASN A 1 159 ? -10.114 -2.353 -0.041 1.00 81.38 159 ASN A C 1
ATOM 1336 O O . ASN A 1 159 ? -10.512 -3.406 -0.539 1.00 81.38 159 ASN A O 1
ATOM 1340 N N . GLY A 1 160 ? -8.921 -2.254 0.560 1.00 80.69 160 GLY A N 1
ATOM 1341 C CA . GLY A 1 160 ? -7.972 -3.367 0.670 1.00 80.69 160 GLY A CA 1
ATOM 1342 C C . GLY A 1 160 ? -7.449 -3.877 -0.679 1.00 80.69 160 GLY A C 1
ATOM 1343 O O . GLY A 1 160 ? -6.988 -5.014 -0.766 1.00 80.69 160 GLY A O 1
ATOM 1344 N N . LYS A 1 161 ? -7.551 -3.075 -1.746 1.00 83.25 161 LYS A N 1
ATOM 1345 C CA . LYS A 1 161 ? -7.129 -3.448 -3.101 1.00 83.25 161 LYS A CA 1
ATOM 1346 C C . LYS A 1 161 ? -5.680 -3.045 -3.341 1.00 83.25 161 LYS A C 1
ATOM 1348 O O . LYS A 1 161 ? -5.289 -1.913 -3.073 1.00 83.25 161 LYS A O 1
ATOM 1353 N N . VAL A 1 162 ? -4.891 -3.955 -3.896 1.00 82.81 162 VAL A N 1
ATOM 1354 C CA . VAL A 1 162 ? -3.525 -3.652 -4.340 1.00 82.81 162 VAL A CA 1
ATOM 1355 C C . VAL A 1 162 ? -3.584 -3.085 -5.757 1.00 82.81 162 VAL A C 1
ATOM 1357 O O . VAL A 1 162 ? -4.448 -3.474 -6.543 1.00 82.81 162 VAL A O 1
ATOM 1360 N N . VAL A 1 163 ? -2.696 -2.144 -6.082 1.00 83.00 163 VAL A N 1
ATOM 1361 C CA . VAL A 1 163 ? -2.573 -1.652 -7.458 1.00 83.00 163 VAL A CA 1
ATOM 1362 C C . VAL A 1 163 ? -2.024 -2.779 -8.331 1.00 83.00 163 VAL A C 1
ATOM 1364 O O . VAL A 1 163 ? -0.963 -3.331 -8.055 1.00 83.00 163 VAL A O 1
ATOM 1367 N N . GLU A 1 164 ? -2.763 -3.122 -9.378 1.00 86.06 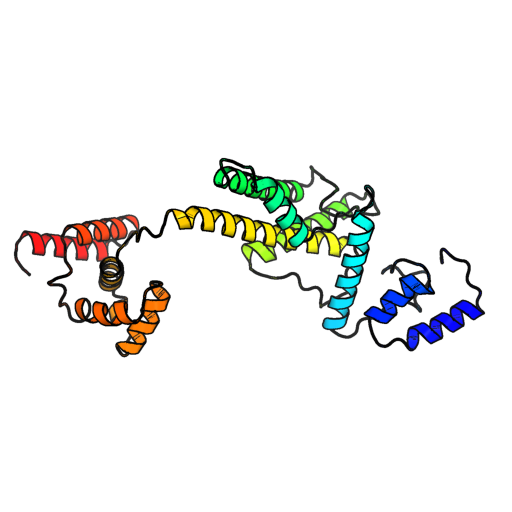164 GLU A N 1
ATOM 1368 C CA . GLU A 1 164 ? -2.405 -4.180 -10.320 1.00 86.06 164 GLU A CA 1
ATOM 1369 C C . GLU A 1 164 ? -1.460 -3.622 -11.393 1.00 86.06 164 GLU A C 1
ATOM 1371 O O . GLU A 1 164 ? -1.872 -2.841 -12.250 1.00 86.06 164 GLU A O 1
ATOM 1376 N N . PHE A 1 165 ? -0.183 -4.010 -11.343 1.00 89.31 165 PHE A N 1
ATOM 1377 C CA . PHE A 1 165 ? 0.824 -3.632 -12.345 1.00 89.31 165 PHE A CA 1
ATOM 1378 C C . PHE A 1 165 ? 1.011 -4.689 -13.447 1.00 89.31 165 PHE A C 1
ATOM 1380 O O . PHE A 1 165 ? 1.987 -4.637 -14.190 1.00 89.31 165 PHE A O 1
ATOM 1387 N N . ASP A 1 166 ? 0.096 -5.650 -13.559 1.00 90.75 166 ASP A N 1
ATOM 1388 C CA . ASP A 1 166 ? 0.193 -6.827 -14.429 1.00 90.75 166 ASP A CA 1
ATOM 1389 C C . ASP A 1 166 ? -0.636 -6.713 -15.726 1.00 90.75 166 ASP A C 1
ATOM 1391 O O . ASP A 1 166 ? -0.637 -7.627 -16.548 1.00 90.75 166 ASP A O 1
ATOM 1395 N N . LYS A 1 167 ? -1.340 -5.596 -15.942 1.00 88.81 167 LYS A N 1
ATOM 1396 C CA . LYS A 1 167 ? -2.249 -5.417 -17.092 1.00 88.81 167 LYS A CA 1
ATOM 1397 C C . LYS A 1 167 ? -1.623 -4.725 -18.294 1.00 88.81 167 LYS A C 1
ATOM 1399 O O . LYS A 1 167 ? -1.949 -5.050 -19.432 1.00 88.81 167 LYS A O 1
ATOM 1404 N N . GLU A 1 168 ? -0.776 -3.738 -18.046 1.00 91.31 168 GLU A N 1
ATOM 1405 C CA . GLU A 1 168 ? -0.165 -2.901 -19.075 1.00 91.31 168 GLU A CA 1
ATOM 1406 C C . GLU A 1 168 ? 1.159 -2.324 -18.573 1.00 91.31 168 GLU A C 1
ATOM 1408 O O . GLU A 1 168 ? 1.464 -2.383 -17.381 1.00 91.31 168 GLU A O 1
ATOM 1413 N N . VAL A 1 169 ? 1.957 -1.757 -19.479 1.00 89.56 169 VAL A N 1
ATOM 1414 C CA . VAL A 1 169 ? 3.186 -1.057 -19.095 1.00 89.56 169 VAL A CA 1
ATOM 1415 C C . VAL A 1 169 ? 2.870 0.410 -18.857 1.00 89.56 169 VAL A C 1
ATOM 1417 O O . VAL A 1 169 ? 2.448 1.120 -19.771 1.00 89.56 169 VAL A O 1
ATOM 1420 N N . TYR A 1 170 ? 3.103 0.876 -17.637 1.00 88.38 170 TYR A N 1
ATOM 1421 C CA . TYR A 1 170 ? 2.829 2.247 -17.244 1.00 88.38 170 TYR A CA 1
ATOM 1422 C C . TYR A 1 170 ? 4.032 3.139 -17.521 1.00 88.38 170 TYR A C 1
ATOM 1424 O O . TYR A 1 170 ? 5.175 2.798 -17.218 1.00 88.38 170 TYR A O 1
ATOM 1432 N N . SER A 1 171 ? 3.772 4.342 -18.034 1.00 85.00 171 SER A N 1
ATOM 1433 C CA . SER A 1 171 ? 4.806 5.376 -18.057 1.00 85.00 171 SER A CA 1
ATOM 1434 C C . SER A 1 171 ? 5.235 5.739 -16.630 1.00 85.00 171 SER A C 1
ATOM 1436 O O . SER A 1 171 ? 4.372 5.761 -15.749 1.00 85.00 171 SER A O 1
ATOM 1438 N N . PRO A 1 172 ? 6.517 6.089 -16.378 1.00 83.44 172 PRO A N 1
ATOM 1439 C CA . PRO A 1 172 ? 6.969 6.556 -15.061 1.00 83.44 172 PRO A CA 1
ATOM 1440 C C . PRO A 1 172 ? 6.063 7.643 -14.476 1.00 83.44 172 PRO A C 1
ATOM 1442 O O . PRO A 1 172 ? 5.779 7.671 -13.283 1.00 83.44 172 PRO A O 1
ATOM 1445 N N . TYR A 1 173 ? 5.543 8.491 -15.360 1.00 80.69 173 TYR A N 1
ATOM 1446 C CA . TYR A 1 173 ? 4.609 9.561 -15.063 1.00 80.69 173 TYR A CA 1
ATOM 1447 C C . TYR A 1 173 ? 3.315 9.096 -14.359 1.00 80.69 173 TYR A C 1
ATOM 1449 O O . TYR A 1 173 ? 2.845 9.809 -13.477 1.00 80.69 173 TYR A O 1
ATOM 1457 N N . LEU A 1 174 ? 2.769 7.916 -14.686 1.00 86.56 174 LEU A N 1
ATOM 1458 C CA . LEU A 1 174 ? 1.611 7.316 -13.997 1.00 86.56 174 LEU A CA 1
ATOM 1459 C C . LEU A 1 174 ? 2.031 6.308 -12.922 1.00 86.56 174 LEU A C 1
ATOM 1461 O O . LEU A 1 174 ? 1.408 6.203 -11.868 1.00 86.56 174 LEU A O 1
ATOM 1465 N N . LEU A 1 175 ? 3.102 5.568 -13.191 1.00 89.44 175 LEU A N 1
ATOM 1466 C CA . LEU A 1 175 ? 3.570 4.474 -12.355 1.00 89.44 175 LEU A CA 1
ATOM 1467 C C . LEU A 1 175 ? 4.045 4.959 -10.980 1.00 89.44 175 LEU A C 1
ATOM 1469 O O . LEU A 1 175 ? 3.698 4.365 -9.961 1.00 89.44 175 LEU A O 1
ATOM 1473 N N . VAL A 1 176 ? 4.786 6.071 -10.939 1.00 87.56 176 VAL A N 1
ATOM 1474 C CA . VAL A 1 176 ? 5.276 6.677 -9.692 1.00 87.56 176 VAL A CA 1
ATOM 1475 C C . VAL A 1 176 ? 4.132 7.147 -8.783 1.00 87.56 176 VAL A C 1
ATOM 1477 O O . VAL A 1 176 ? 4.114 6.719 -7.628 1.00 87.56 176 VAL A O 1
ATOM 1480 N N . PRO A 1 177 ? 3.160 7.971 -9.230 1.00 87.75 177 PRO A N 1
ATOM 1481 C CA . PRO A 1 177 ? 2.063 8.387 -8.357 1.00 87.75 177 PRO A CA 1
ATOM 1482 C C . PRO A 1 177 ? 1.180 7.214 -7.910 1.00 87.75 177 PRO A C 1
ATOM 1484 O O . PRO A 1 177 ? 0.774 7.192 -6.749 1.00 87.75 177 PRO A O 1
ATOM 1487 N N . LEU A 1 178 ? 0.933 6.216 -8.771 1.00 91.75 178 LEU A N 1
ATOM 1488 C CA . LEU A 1 178 ? 0.225 4.987 -8.384 1.00 91.75 178 LEU A CA 1
ATOM 1489 C C . LEU A 1 178 ? 0.959 4.241 -7.257 1.00 91.75 178 LEU A C 1
ATOM 1491 O O . LEU A 1 178 ? 0.354 3.918 -6.234 1.00 91.75 178 LEU A O 1
ATOM 1495 N N . ASN A 1 179 ? 2.267 4.012 -7.418 1.00 92.81 179 ASN A N 1
ATOM 1496 C CA . ASN A 1 179 ? 3.099 3.377 -6.396 1.00 92.81 179 ASN A CA 1
ATOM 1497 C C . ASN A 1 179 ? 3.093 4.179 -5.089 1.00 92.81 179 ASN A C 1
ATOM 1499 O O . ASN A 1 179 ? 2.838 3.629 -4.022 1.00 92.81 179 ASN A O 1
ATOM 1503 N N . ASN A 1 180 ? 3.336 5.487 -5.167 1.00 90.50 180 ASN A N 1
ATOM 1504 C CA . ASN A 1 180 ? 3.428 6.342 -3.989 1.00 90.50 180 ASN A CA 1
ATOM 1505 C C . ASN A 1 180 ? 2.104 6.380 -3.210 1.00 90.50 180 ASN A C 1
ATOM 1507 O O . ASN A 1 180 ? 2.130 6.294 -1.984 1.00 90.50 180 ASN A O 1
ATOM 1511 N N . GLY A 1 181 ? 0.958 6.448 -3.898 1.00 90.94 181 GLY A N 1
ATOM 1512 C CA . GLY A 1 181 ? -0.360 6.397 -3.258 1.00 90.94 181 GLY A CA 1
ATOM 1513 C C . GLY A 1 181 ? -0.589 5.084 -2.505 1.00 90.94 181 GLY A C 1
ATOM 1514 O O . GLY A 1 181 ? -1.018 5.094 -1.350 1.00 90.94 181 GLY A O 1
ATOM 1515 N N . MET A 1 182 ? -0.225 3.953 -3.119 1.00 93.88 182 MET A N 1
ATOM 1516 C CA . MET A 1 182 ? -0.282 2.632 -2.484 1.00 93.88 182 MET A CA 1
ATOM 1517 C C . MET A 1 182 ? 0.650 2.533 -1.265 1.00 93.88 182 MET A C 1
ATOM 1519 O O . MET A 1 182 ? 0.230 2.076 -0.203 1.00 93.88 182 MET A O 1
ATOM 1523 N N . VAL A 1 183 ? 1.901 2.983 -1.385 1.00 92.25 183 VAL A N 1
ATOM 1524 C CA . VAL A 1 183 ? 2.888 2.952 -0.292 1.00 92.25 183 VAL A CA 1
ATOM 1525 C C . VAL A 1 183 ? 2.433 3.809 0.893 1.00 92.25 183 VAL A C 1
ATOM 1527 O O . VAL A 1 183 ? 2.565 3.387 2.041 1.00 92.25 183 VAL A O 1
ATOM 1530 N N . TYR A 1 184 ? 1.829 4.972 0.641 1.00 91.56 184 TYR A N 1
ATOM 1531 C CA . TYR A 1 184 ? 1.238 5.800 1.695 1.00 91.56 184 TYR A CA 1
ATOM 1532 C C . TYR A 1 184 ? 0.080 5.110 2.414 1.00 91.56 184 TYR A C 1
ATOM 1534 O O . TYR A 1 184 ? -0.017 5.195 3.637 1.00 91.56 184 TYR A O 1
ATOM 1542 N N . ALA A 1 185 ? -0.786 4.406 1.682 1.00 93.38 185 ALA A N 1
ATOM 1543 C CA . ALA A 1 185 ? -1.865 3.629 2.285 1.00 93.38 185 ALA A CA 1
ATOM 1544 C C . ALA A 1 185 ? -1.316 2.517 3.188 1.00 93.38 185 ALA A C 1
ATOM 1546 O O . ALA A 1 185 ? -1.750 2.382 4.331 1.00 93.38 185 ALA A O 1
ATOM 1547 N N . GLN A 1 186 ? -0.305 1.780 2.718 1.00 94.31 186 GLN A N 1
ATOM 1548 C CA . GLN A 1 186 ? 0.387 0.761 3.514 1.00 94.31 186 GLN A CA 1
ATOM 1549 C C . GLN A 1 186 ? 1.051 1.353 4.763 1.00 94.31 186 GLN A C 1
ATOM 1551 O O . GLN A 1 186 ? 1.014 0.747 5.834 1.00 94.31 186 GLN A O 1
ATOM 1556 N N . TYR A 1 187 ? 1.647 2.541 4.642 1.00 95.25 187 TYR A N 1
ATOM 1557 C CA . TYR A 1 187 ? 2.251 3.238 5.772 1.00 95.25 187 TYR A CA 1
ATOM 1558 C C . TYR A 1 187 ? 1.197 3.712 6.778 1.00 95.25 187 TYR A C 1
ATOM 1560 O O . TYR A 1 187 ? 1.391 3.540 7.977 1.00 95.25 187 TYR A O 1
ATOM 1568 N N . HIS A 1 188 ? 0.050 4.217 6.322 1.00 93.81 188 HIS A N 1
ATOM 1569 C CA . HIS A 1 188 ? -1.052 4.592 7.209 1.00 93.81 188 HIS A CA 1
ATOM 1570 C C . HIS A 1 188 ? -1.609 3.382 7.972 1.00 93.81 188 HIS A C 1
ATOM 1572 O O . HIS A 1 188 ? -1.782 3.459 9.186 1.00 93.81 188 HIS A O 1
ATOM 1578 N N . ILE A 1 189 ? -1.820 2.245 7.297 1.00 92.75 189 ILE A N 1
ATOM 1579 C CA . ILE A 1 189 ? -2.207 0.985 7.957 1.00 92.75 189 ILE A CA 1
ATOM 1580 C C . ILE A 1 189 ? -1.179 0.629 9.036 1.00 92.75 189 ILE A C 1
ATOM 1582 O O . ILE A 1 189 ? -1.541 0.449 10.194 1.00 92.75 189 ILE A O 1
ATOM 1586 N N . PHE A 1 190 ? 0.111 0.649 8.687 1.00 95.50 190 PHE A N 1
ATOM 1587 C CA . PHE A 1 190 ? 1.192 0.395 9.637 1.00 95.50 190 PHE A CA 1
ATOM 1588 C C . PHE A 1 190 ? 1.164 1.343 10.849 1.00 95.50 190 PHE A C 1
ATOM 1590 O O . PHE A 1 190 ? 1.351 0.887 11.974 1.00 95.50 190 PHE A O 1
ATOM 1597 N N . LEU A 1 191 ? 0.930 2.644 10.658 1.00 94.44 191 LEU A N 1
ATOM 1598 C CA . LEU A 1 191 ? 0.850 3.606 11.761 1.00 94.44 191 LEU A CA 1
ATOM 1599 C C . LEU A 1 191 ? -0.335 3.322 12.691 1.00 94.44 191 LEU A C 1
ATOM 1601 O O . LEU A 1 191 ? -0.176 3.421 13.909 1.00 94.44 191 LEU A O 1
ATOM 1605 N N . ASN A 1 192 ? -1.493 2.943 12.141 1.00 92.25 192 ASN A N 1
ATOM 1606 C CA . ASN A 1 192 ? -2.644 2.525 12.943 1.00 92.25 192 ASN A CA 1
ATOM 1607 C C . ASN A 1 192 ? -2.321 1.255 13.741 1.00 92.25 192 ASN A C 1
ATOM 1609 O O . ASN A 1 192 ? -2.538 1.248 14.949 1.00 92.25 192 ASN A O 1
ATOM 1613 N N . ASP A 1 193 ? -1.675 0.258 13.128 1.00 90.94 193 ASP A N 1
ATOM 1614 C CA . ASP A 1 193 ? -1.223 -0.949 13.836 1.00 90.94 193 ASP A CA 1
ATOM 1615 C C . ASP A 1 193 ? -0.249 -0.606 14.978 1.00 90.94 193 ASP A C 1
ATOM 1617 O O . ASP A 1 193 ? -0.333 -1.154 16.080 1.00 90.94 193 ASP A O 1
ATOM 1621 N N . GLN A 1 194 ? 0.684 0.330 14.754 1.00 92.00 194 GLN A N 1
ATOM 1622 C CA . GLN A 1 194 ? 1.589 0.794 15.810 1.00 92.00 194 GLN A CA 1
ATOM 1623 C C . GLN A 1 194 ? 0.825 1.508 16.932 1.00 92.00 194 GLN A C 1
ATOM 1625 O O . GLN A 1 194 ? 1.095 1.260 18.110 1.00 92.00 194 GLN A O 1
ATOM 1630 N N . LEU A 1 195 ? -0.135 2.371 16.592 1.00 91.12 195 LEU A N 1
ATOM 1631 C CA . LEU A 1 195 ? -0.971 3.075 17.562 1.00 91.12 195 LEU A CA 1
ATOM 1632 C C . LEU A 1 195 ? -1.789 2.092 18.408 1.00 91.12 195 LEU A C 1
ATOM 1634 O O . LEU A 1 195 ? -1.843 2.230 19.634 1.00 91.12 195 LEU A O 1
ATOM 1638 N N . ASP A 1 196 ? -2.369 1.084 17.764 1.00 86.56 196 ASP A N 1
ATOM 1639 C CA . ASP A 1 196 ? -3.142 0.029 18.403 1.00 86.56 196 ASP A CA 1
ATOM 1640 C C . ASP A 1 196 ? -2.257 -0.824 19.308 1.00 86.56 196 ASP A C 1
ATOM 1642 O O . ASP A 1 196 ? -2.600 -1.005 20.473 1.00 86.56 196 ASP A O 1
ATOM 1646 N N . SER A 1 197 ? -1.050 -1.201 18.879 1.00 84.75 197 SER A N 1
ATOM 1647 C CA . SER A 1 197 ? -0.094 -1.944 19.718 1.00 84.75 197 SER A CA 1
ATOM 1648 C C . SER A 1 197 ? 0.320 -1.188 20.998 1.00 84.75 197 SER A C 1
ATOM 1650 O O . SER A 1 197 ? 0.556 -1.788 22.054 1.00 84.75 197 SER A O 1
ATOM 1652 N N . LEU A 1 198 ? 0.367 0.153 20.955 1.00 80.31 198 LEU A N 1
ATOM 1653 C CA . LEU A 1 198 ? 0.598 0.977 22.147 1.00 80.31 198 LEU A CA 1
ATOM 1654 C C . LEU A 1 198 ? -0.625 1.006 23.068 1.00 80.31 198 LEU A C 1
ATOM 1656 O O . LEU A 1 198 ? -0.474 1.071 24.293 1.00 80.31 198 LEU A O 1
ATOM 1660 N N . ASN A 1 199 ? -1.827 0.957 22.493 1.00 68.50 199 ASN A N 1
ATOM 1661 C CA . ASN A 1 199 ? -3.075 0.853 23.242 1.00 68.50 199 ASN A CA 1
ATOM 1662 C C . ASN A 1 199 ? -3.276 -0.567 23.811 1.00 68.50 199 ASN A C 1
ATOM 1664 O O . ASN A 1 199 ? -3.815 -0.700 24.910 1.00 68.50 199 ASN A O 1
ATOM 1668 N N . GLU A 1 200 ? -2.761 -1.612 23.156 1.00 56.53 200 GLU A N 1
ATOM 1669 C CA . GLU A 1 200 ? -2.840 -3.009 23.601 1.00 56.53 200 GLU A CA 1
ATOM 1670 C C . GLU A 1 200 ? -2.080 -3.256 24.912 1.00 56.53 200 GLU A C 1
ATOM 1672 O O . GLU A 1 200 ? -2.528 -4.053 25.740 1.00 56.53 200 GLU A O 1
ATOM 1677 N N . LYS A 1 201 ? -1.023 -2.482 25.213 1.00 47.84 201 LYS A N 1
ATOM 1678 C CA . LYS A 1 201 ? -0.413 -2.484 26.561 1.00 47.84 201 LYS A CA 1
ATOM 1679 C C . LYS A 1 201 ? -1.334 -1.926 27.657 1.00 47.84 201 LYS A C 1
ATOM 1681 O O . LYS A 1 201 ? -1.019 -2.068 28.838 1.00 47.84 201 LYS A O 1
ATOM 1686 N N . LYS A 1 202 ? -2.476 -1.325 27.307 1.00 45.59 202 LYS A N 1
ATOM 1687 C CA . 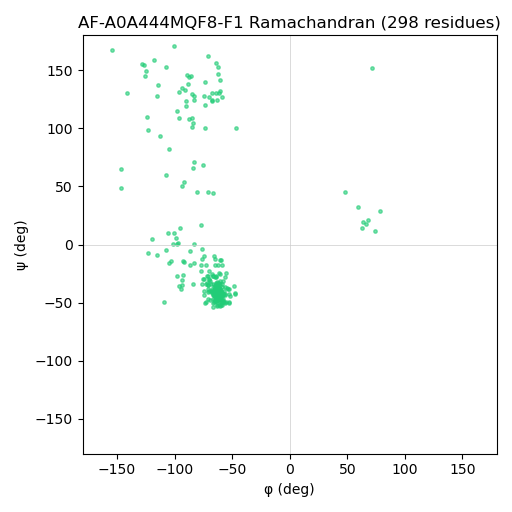LYS A 1 202 ? -3.500 -0.834 28.244 1.00 45.59 202 LYS A CA 1
ATOM 1688 C C . LYS A 1 202 ? -4.884 -1.482 28.086 1.00 45.59 202 LYS A C 1
ATOM 1690 O O . LYS A 1 202 ? -5.777 -1.116 28.851 1.00 45.59 202 LYS A O 1
ATOM 1695 N N . SER A 1 203 ? -5.076 -2.489 27.226 1.00 41.75 203 SER A N 1
ATOM 1696 C CA . SER A 1 203 ? -6.379 -3.167 27.120 1.00 41.75 203 SER A CA 1
ATOM 1697 C C . SER A 1 203 ? -6.326 -4.666 26.783 1.00 41.75 203 SER A C 1
ATOM 1699 O O . SER A 1 203 ? -6.945 -5.123 25.833 1.00 41.75 203 SER A O 1
ATOM 1701 N N . LYS A 1 204 ? -5.758 -5.473 27.685 1.00 42.31 204 LYS A N 1
ATOM 1702 C CA . LYS A 1 204 ? -6.513 -6.634 28.201 1.00 42.31 204 LYS A CA 1
ATOM 1703 C C . LYS A 1 204 ? -7.227 -6.242 29.496 1.00 42.31 204 LYS A C 1
ATOM 1705 O O . LYS A 1 204 ? -7.117 -6.898 30.524 1.00 42.31 204 LYS A O 1
ATOM 1710 N N . LYS A 1 205 ? -7.956 -5.126 29.471 1.00 43.38 205 LYS A N 1
ATOM 1711 C CA . LYS A 1 205 ? -9.157 -5.042 30.293 1.00 43.38 205 LYS A CA 1
ATOM 1712 C C . LYS A 1 205 ? -10.226 -5.694 29.443 1.00 43.38 205 LYS A C 1
ATOM 1714 O O . LYS A 1 205 ? -10.694 -5.084 28.490 1.00 43.38 205 LYS A O 1
ATOM 1719 N N . GLU A 1 206 ? -10.548 -6.944 29.756 1.00 44.81 206 GLU A N 1
ATOM 1720 C CA . GLU A 1 206 ? -11.845 -7.510 29.408 1.00 44.81 206 GLU A CA 1
ATOM 1721 C C . GLU A 1 206 ? -12.904 -6.467 29.803 1.00 44.81 206 GLU A C 1
ATOM 1723 O O . GLU A 1 206 ? -13.205 -6.299 30.984 1.00 44.81 206 GLU A O 1
ATOM 1728 N N . VAL A 1 207 ? -13.418 -5.692 28.840 1.00 53.06 207 VAL A N 1
ATOM 1729 C CA . VAL A 1 207 ? -14.522 -4.749 29.107 1.00 53.06 207 VAL A CA 1
ATOM 1730 C C . VAL A 1 207 ? -15.743 -5.541 29.589 1.00 53.06 207 VAL A C 1
ATOM 1732 O O . VAL A 1 207 ? -16.553 -5.051 30.370 1.00 53.06 207 VAL A O 1
ATOM 1735 N N . THR A 1 208 ? -15.815 -6.822 29.228 1.00 58.28 208 THR A N 1
ATOM 1736 C CA . THR A 1 208 ? -16.744 -7.807 29.766 1.00 58.28 208 THR A CA 1
ATOM 1737 C C . THR A 1 208 ? -16.027 -9.152 29.906 1.00 58.28 208 THR A C 1
ATOM 1739 O O . THR A 1 208 ? -15.363 -9.597 28.976 1.00 58.28 208 TH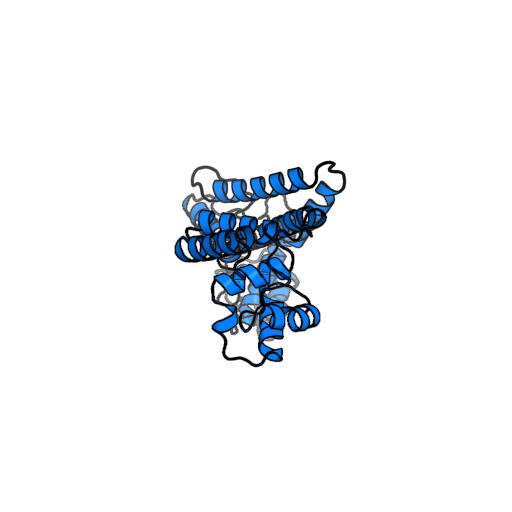R A O 1
ATOM 1742 N N . THR A 1 209 ? -16.122 -9.793 31.074 1.00 77.62 209 THR A N 1
ATOM 1743 C CA . THR A 1 209 ? -15.587 -11.147 31.290 1.00 77.62 209 THR A CA 1
ATOM 1744 C C . THR A 1 209 ? -16.320 -12.152 30.394 1.00 77.62 209 THR A C 1
ATOM 1746 O O . THR A 1 209 ? -17.473 -11.909 30.027 1.00 77.62 209 THR A O 1
ATOM 1749 N N . LEU A 1 210 ? -15.716 -13.302 30.074 1.00 80.94 210 LEU A N 1
ATOM 1750 C CA . LEU A 1 210 ? -16.363 -14.339 29.248 1.00 80.94 210 LEU A CA 1
ATOM 1751 C C . LEU A 1 210 ? -17.813 -14.677 29.688 1.00 80.94 210 LEU A C 1
ATOM 1753 O O . LEU A 1 210 ? -18.694 -14.741 28.827 1.00 80.94 210 LEU A O 1
ATOM 1757 N N . PRO A 1 211 ? -18.134 -14.802 30.996 1.00 79.19 211 PRO A N 1
ATOM 1758 C CA . PRO A 1 211 ? -19.516 -14.976 31.441 1.00 79.19 211 PRO A CA 1
ATOM 1759 C C . PRO A 1 211 ? -20.456 -13.832 31.037 1.00 79.19 211 PRO A C 1
ATOM 1761 O O . PRO A 1 211 ? -21.605 -14.087 30.698 1.00 79.19 211 PRO A O 1
ATOM 1764 N N . LYS A 1 212 ? -19.992 -12.575 31.043 1.00 80.94 212 LYS A N 1
ATOM 1765 C CA . LYS A 1 212 ? -20.793 -11.416 30.610 1.00 80.94 212 LYS A CA 1
ATOM 1766 C C . LYS A 1 212 ? -21.029 -11.426 29.102 1.00 80.94 212 LYS A C 1
ATOM 1768 O O . LYS A 1 212 ? -22.133 -11.121 28.664 1.00 80.94 212 LYS A O 1
ATOM 1773 N N . GLN A 1 213 ? -20.016 -11.798 28.320 1.00 85.56 213 GLN A N 1
ATOM 1774 C CA . GLN A 1 213 ? -20.137 -11.923 26.866 1.00 85.56 213 GLN A CA 1
ATOM 1775 C C . GLN A 1 213 ? -21.155 -13.006 26.490 1.00 85.56 213 GLN A C 1
ATOM 1777 O O . GLN A 1 213 ? -22.053 -12.760 25.687 1.00 85.56 213 GLN A O 1
ATOM 1782 N N . LEU A 1 214 ? -21.079 -14.177 27.128 1.00 86.50 214 LEU A N 1
ATOM 1783 C CA . LEU A 1 214 ? -22.046 -15.260 26.925 1.00 86.50 214 LEU A CA 1
ATOM 1784 C C . LEU A 1 214 ? -23.452 -14.877 27.407 1.00 86.50 214 LEU A C 1
ATOM 1786 O O . LEU A 1 214 ? -24.429 -15.174 26.724 1.00 86.50 214 LEU A O 1
ATOM 1790 N N . LEU A 1 215 ? -23.565 -14.155 28.526 1.00 85.94 215 LEU A N 1
ATOM 1791 C CA . LEU A 1 215 ? -24.847 -13.653 29.025 1.00 85.94 215 LEU A CA 1
ATOM 1792 C C . LEU A 1 215 ? -25.494 -12.655 28.054 1.00 85.94 215 LEU A C 1
ATOM 1794 O O . LEU A 1 215 ? -26.702 -12.706 27.836 1.00 85.94 215 LEU A O 1
ATOM 1798 N N . LEU A 1 216 ? -24.704 -11.776 27.434 1.00 87.75 216 LEU A N 1
ATOM 1799 C CA . LEU A 1 216 ? -25.190 -10.872 26.392 1.00 87.75 216 LEU A CA 1
ATOM 1800 C C . LEU A 1 216 ? -25.689 -11.658 25.172 1.00 87.75 216 LEU A C 1
ATOM 1802 O O . LEU A 1 216 ? -26.804 -11.426 24.710 1.00 87.75 216 LEU A O 1
ATOM 1806 N N . LEU A 1 217 ? -24.907 -12.626 24.682 1.00 88.75 217 LEU A N 1
ATOM 1807 C CA . LEU A 1 217 ? -25.310 -13.475 23.555 1.00 88.75 217 LEU A CA 1
ATOM 1808 C C . LEU A 1 217 ? -26.580 -14.287 23.847 1.00 88.75 217 LEU A C 1
ATOM 1810 O O . LEU A 1 217 ? -27.378 -14.504 22.933 1.00 88.75 217 LEU A O 1
ATOM 1814 N N . HIS A 1 218 ? -26.778 -14.711 25.098 1.00 86.75 218 HIS A N 1
ATOM 1815 C CA . HIS A 1 218 ? -28.009 -15.356 25.550 1.00 86.75 218 HIS A CA 1
ATOM 1816 C C . HIS A 1 218 ? -29.214 -14.417 25.390 1.00 86.75 218 HIS A C 1
ATOM 1818 O O . HIS A 1 218 ? -30.180 -14.781 24.725 1.00 86.75 218 HIS A O 1
ATOM 1824 N N . TYR A 1 219 ? -29.144 -13.183 25.906 1.00 87.25 219 TYR A N 1
ATOM 1825 C CA . TYR A 1 219 ? -30.254 -12.223 25.791 1.00 87.25 219 TYR A CA 1
ATOM 1826 C C . TYR A 1 219 ? -30.528 -11.759 24.356 1.00 87.25 219 TYR A C 1
ATOM 1828 O O . TYR A 1 219 ? -31.666 -11.440 24.027 1.00 87.25 219 TYR A O 1
ATOM 1836 N N . LEU A 1 220 ? -29.517 -11.771 23.485 1.00 88.00 220 LEU A N 1
ATOM 1837 C CA . LEU A 1 220 ? -29.684 -11.532 22.047 1.00 88.00 220 LEU A CA 1
ATOM 1838 C C . LEU A 1 220 ? -30.270 -12.747 21.294 1.00 88.00 220 LEU A C 1
ATOM 1840 O O . LEU A 1 220 ? -30.484 -12.686 20.079 1.00 88.00 220 LEU A O 1
ATOM 1844 N N . GLY A 1 221 ? -30.481 -13.873 21.985 1.00 84.25 221 GLY A N 1
ATOM 1845 C CA . GLY A 1 221 ? -30.956 -15.130 21.409 1.00 84.25 221 GLY A CA 1
ATOM 1846 C C . GLY A 1 221 ? -29.963 -15.773 20.439 1.00 84.25 221 GLY A C 1
ATOM 1847 O O . GLY A 1 221 ? -30.350 -16.598 19.619 1.00 84.25 221 GLY A O 1
ATOM 1848 N N . ILE A 1 222 ? -28.687 -15.380 20.468 1.00 87.44 222 ILE A N 1
ATOM 1849 C CA . ILE A 1 222 ? -27.672 -15.862 19.521 1.00 87.44 222 ILE A CA 1
ATOM 1850 C C . ILE A 1 222 ? -27.227 -17.285 19.876 1.00 87.44 222 ILE A C 1
ATOM 1852 O O . ILE A 1 222 ? -26.969 -18.081 18.976 1.00 87.44 222 ILE A O 1
ATOM 1856 N N . LEU A 1 223 ? -27.180 -17.635 21.166 1.00 82.94 223 LEU A N 1
ATOM 1857 C CA . LEU A 1 223 ? -26.766 -18.976 21.612 1.00 82.94 223 LEU A CA 1
ATOM 1858 C C . LEU A 1 223 ? -27.704 -20.092 21.112 1.00 82.94 223 LEU A C 1
ATOM 1860 O O . LEU A 1 223 ? -27.244 -21.196 20.793 1.00 82.94 223 LEU A O 1
ATOM 1864 N N . ASP A 1 224 ? -28.995 -19.776 20.992 1.00 78.06 224 ASP A N 1
ATOM 1865 C CA . ASP A 1 224 ? -30.049 -20.719 20.606 1.00 78.06 224 ASP A CA 1
ATOM 1866 C C . ASP A 1 224 ? -30.323 -20.732 19.093 1.00 78.06 224 ASP A C 1
ATOM 1868 O O . ASP A 1 224 ? -30.943 -21.663 18.588 1.00 78.06 224 ASP A O 1
ATOM 1872 N N . LYS A 1 225 ? -29.825 -19.742 18.336 1.00 82.81 225 LYS A N 1
ATOM 1873 C CA . LYS A 1 225 ? -30.004 -19.660 16.871 1.00 82.81 225 LYS A CA 1
ATOM 1874 C C . LYS A 1 225 ? -29.233 -20.718 16.086 1.00 82.81 225 LYS A C 1
ATOM 1876 O O . LYS A 1 225 ? -29.571 -20.987 14.937 1.00 82.81 225 LYS A O 1
ATOM 1881 N N . PHE A 1 226 ? -28.176 -21.276 16.668 1.00 80.75 226 PHE A N 1
ATOM 1882 C CA . PHE A 1 226 ? -27.343 -22.266 15.997 1.00 80.75 226 PHE A CA 1
ATOM 1883 C C . PHE A 1 226 ? -27.756 -23.675 16.417 1.00 80.75 226 PHE A C 1
ATOM 1885 O O . PHE A 1 226 ? -27.549 -24.059 17.568 1.00 80.75 226 PHE A O 1
ATOM 1892 N N . ASP A 1 227 ? -28.270 -24.467 15.479 1.00 78.88 227 ASP A N 1
ATOM 1893 C CA . ASP A 1 227 ? -28.490 -25.903 15.676 1.00 78.88 227 ASP A CA 1
ATOM 1894 C C . ASP A 1 227 ? -27.186 -26.675 15.411 1.00 78.88 227 ASP A C 1
ATOM 1896 O O . ASP A 1 227 ? -26.959 -27.284 14.366 1.00 78.88 227 ASP A O 1
ATOM 1900 N N . LEU A 1 228 ? -26.237 -26.518 16.332 1.00 80.19 228 LEU A N 1
ATOM 1901 C CA . LEU A 1 228 ? -24.907 -27.117 16.274 1.00 80.19 228 LEU A CA 1
ATOM 1902 C C . LEU A 1 228 ? -24.647 -27.913 17.551 1.00 80.19 228 LEU A C 1
ATOM 1904 O O . LEU A 1 228 ? -25.086 -27.523 18.630 1.00 80.19 228 LEU A O 1
ATOM 1908 N N . SER A 1 229 ? -23.851 -28.980 17.449 1.00 81.88 229 SER A N 1
ATOM 1909 C CA . SER A 1 229 ? -23.354 -29.678 18.637 1.00 81.88 229 SER A CA 1
ATOM 1910 C C . SER A 1 229 ? -22.473 -28.763 19.493 1.00 81.88 229 SER A C 1
ATOM 1912 O O . SER A 1 229 ? -21.798 -27.872 18.969 1.00 81.88 229 SER A O 1
ATOM 1914 N N . ASP A 1 230 ? -22.409 -29.017 20.801 1.00 78.94 230 ASP A N 1
ATOM 1915 C CA . ASP A 1 230 ? -21.678 -28.174 21.760 1.00 78.94 230 ASP A CA 1
ATOM 1916 C C . ASP A 1 230 ? -20.210 -27.947 21.378 1.00 78.94 230 ASP A C 1
ATOM 1918 O O . ASP A 1 230 ? -19.690 -26.838 21.505 1.00 78.94 230 ASP A O 1
ATOM 1922 N N . ASN A 1 231 ? -19.540 -28.959 20.817 1.00 81.75 231 ASN A N 1
ATOM 1923 C CA . ASN A 1 231 ? -18.164 -28.831 20.326 1.00 81.75 231 ASN A CA 1
ATOM 1924 C C . ASN A 1 231 ? -18.043 -27.854 19.146 1.00 81.75 231 ASN A C 1
ATOM 1926 O O . ASN A 1 231 ? -17.069 -27.100 19.069 1.00 81.75 231 ASN A O 1
ATOM 1930 N N . LYS A 1 232 ? -19.020 -27.854 18.231 1.00 85.06 232 LYS A N 1
ATOM 1931 C CA . LYS A 1 232 ? -19.059 -26.928 17.092 1.00 85.06 232 LYS A CA 1
ATOM 1932 C C . LYS A 1 232 ? -19.448 -25.520 17.546 1.00 85.06 232 LYS A C 1
ATOM 1934 O O . LYS A 1 232 ? -18.806 -24.567 17.113 1.00 85.06 232 LYS A O 1
ATOM 1939 N N . LYS A 1 233 ? -20.406 -25.389 18.475 1.00 85.81 233 LYS A N 1
ATOM 1940 C CA . LYS A 1 233 ? -20.741 -24.107 19.124 1.00 85.81 233 LYS A CA 1
ATOM 1941 C C . LYS A 1 233 ? -19.529 -23.504 19.828 1.00 85.81 233 LYS A C 1
ATOM 1943 O O . LYS A 1 233 ? -19.221 -22.339 19.613 1.00 85.81 233 LYS A O 1
ATOM 1948 N N . SER A 1 234 ? -18.791 -24.304 20.595 1.00 85.81 234 SER A N 1
ATOM 1949 C CA . SER A 1 234 ? -17.590 -23.848 21.310 1.00 85.81 234 SER A CA 1
ATOM 1950 C C . SER A 1 234 ? -16.510 -23.342 20.354 1.00 85.81 234 SER A C 1
ATOM 1952 O O . SER A 1 234 ? -15.915 -22.302 20.605 1.00 85.81 234 SER A O 1
ATOM 1954 N N . SER A 1 235 ? -16.297 -24.038 19.230 1.00 86.88 235 SER A N 1
ATOM 1955 C CA . SER A 1 235 ? -15.379 -23.593 18.172 1.00 86.88 235 SER A CA 1
ATOM 1956 C C . SER A 1 235 ? -15.830 -22.299 17.485 1.00 86.88 235 SER A C 1
ATOM 1958 O O . SER A 1 235 ? -15.002 -21.446 17.181 1.00 86.88 235 SER A O 1
ATOM 1960 N N . LEU A 1 236 ? -17.129 -22.135 17.238 1.00 87.88 236 LEU A N 1
ATOM 1961 C CA . LEU A 1 236 ? -17.667 -20.906 16.657 1.00 87.88 236 LEU A CA 1
ATOM 1962 C C . LEU A 1 236 ? -17.489 -19.725 17.621 1.00 87.88 236 LEU A C 1
ATOM 1964 O O . LEU A 1 236 ? -16.960 -18.682 17.242 1.00 87.88 236 LEU A O 1
ATOM 1968 N N . PHE A 1 237 ? -17.877 -19.899 18.884 1.00 89.12 237 PHE A N 1
ATOM 1969 C CA . PHE A 1 237 ? -17.783 -18.839 19.882 1.00 89.12 237 PHE A CA 1
ATOM 1970 C C . PHE A 1 237 ? -16.342 -18.533 20.297 1.00 89.12 237 PHE A C 1
ATOM 1972 O O . PHE A 1 237 ? -16.068 -17.385 20.626 1.00 89.12 237 PHE A O 1
ATOM 1979 N N . SER A 1 238 ? -15.401 -19.484 20.215 1.00 87.81 238 SER A N 1
ATOM 1980 C CA . SER A 1 238 ? -13.975 -19.181 20.418 1.00 87.81 238 SER A CA 1
ATOM 1981 C C . SER A 1 238 ? -13.439 -18.201 19.388 1.00 87.81 238 SER A C 1
ATOM 1983 O O . SER A 1 238 ? -12.652 -17.327 19.734 1.00 87.81 238 SER A O 1
ATOM 1985 N N . ILE A 1 239 ? -13.919 -18.299 18.147 1.00 84.69 239 ILE A N 1
ATOM 1986 C CA . ILE A 1 239 ? -13.568 -17.350 17.090 1.00 84.69 239 ILE A CA 1
ATOM 1987 C C . ILE A 1 239 ? -14.276 -16.011 17.335 1.00 84.69 239 ILE A C 1
ATOM 1989 O O . ILE A 1 239 ? -13.624 -14.973 17.350 1.00 84.69 239 ILE A O 1
ATOM 1993 N N . LEU A 1 240 ? -15.593 -16.024 17.581 1.00 84.31 240 LEU A N 1
ATOM 1994 C CA . LEU A 1 240 ? -16.392 -14.797 17.735 1.00 84.31 240 LEU A CA 1
ATOM 1995 C C . LEU A 1 240 ? -16.020 -13.963 18.969 1.00 84.31 240 LEU A C 1
ATOM 1997 O O . LEU A 1 240 ? -16.079 -12.739 18.918 1.00 84.31 240 LEU A O 1
ATOM 2001 N N . LEU A 1 241 ? -15.673 -14.615 20.078 1.00 85.69 241 LEU A N 1
ATOM 2002 C CA . LEU A 1 241 ? -15.338 -13.957 21.344 1.00 85.69 241 LEU A CA 1
ATOM 2003 C C . LEU A 1 241 ? -13.829 -13.803 21.551 1.00 85.69 241 LEU A C 1
ATOM 2005 O O . LEU A 1 241 ? -13.417 -13.285 22.587 1.00 85.69 241 LEU A O 1
ATOM 2009 N N . ASN A 1 242 ? -13.012 -14.262 20.593 1.00 79.25 242 ASN A N 1
ATOM 2010 C CA . ASN A 1 242 ? -11.557 -14.347 20.723 1.00 79.25 242 ASN A CA 1
ATOM 2011 C C . ASN A 1 242 ? -11.133 -15.003 22.056 1.00 79.25 242 ASN A C 1
ATOM 2013 O O . ASN A 1 242 ? -10.294 -14.490 22.800 1.00 79.25 242 ASN A O 1
ATOM 2017 N N . GLY A 1 243 ? -11.800 -16.108 22.396 1.00 80.62 243 GLY A N 1
ATOM 2018 C CA . GLY A 1 243 ? -11.672 -16.795 23.679 1.00 80.62 243 GLY A CA 1
ATOM 2019 C C . GLY A 1 243 ? -11.138 -18.214 23.527 1.00 80.62 243 GLY A C 1
ATOM 2020 O O . GLY A 1 243 ? -11.248 -18.829 22.469 1.00 80.62 243 GLY A O 1
ATOM 2021 N N . ASP A 1 244 ? -10.584 -18.762 24.608 1.00 85.56 244 ASP A N 1
ATOM 2022 C CA . ASP A 1 244 ? -10.141 -20.155 24.629 1.00 85.56 244 ASP A CA 1
ATOM 2023 C C . ASP A 1 244 ? -11.330 -21.120 24.465 1.00 85.56 244 ASP A C 1
ATOM 2025 O O . ASP A 1 244 ? -12.349 -21.021 25.161 1.00 85.56 244 ASP A O 1
ATOM 2029 N N . LYS A 1 245 ? -11.189 -22.070 23.536 1.00 86.19 245 LYS A N 1
ATOM 2030 C CA . LYS A 1 245 ? -12.248 -23.016 23.170 1.00 86.19 245 LYS A CA 1
ATOM 2031 C C . LYS A 1 245 ? -12.676 -23.896 24.344 1.00 86.19 245 LYS A C 1
ATOM 2033 O O . LYS A 1 245 ? -13.870 -24.156 24.488 1.00 86.19 245 LYS A O 1
ATOM 2038 N N . GLU A 1 246 ? -11.741 -24.353 25.175 1.00 85.81 246 GLU A N 1
ATOM 2039 C CA . GLU A 1 246 ? -12.058 -25.212 26.319 1.00 85.81 246 GLU A CA 1
ATOM 2040 C C . GLU A 1 246 ? -12.784 -24.437 27.421 1.00 85.81 246 GLU A C 1
ATOM 2042 O O . GLU A 1 246 ? -13.744 -24.944 28.005 1.00 85.81 246 GLU A O 1
ATOM 2047 N N . ASN A 1 247 ? -12.395 -23.187 27.664 1.00 83.44 247 ASN A N 1
ATOM 2048 C CA . ASN A 1 247 ? -13.088 -22.314 28.610 1.00 83.44 247 ASN A CA 1
ATOM 2049 C C . ASN A 1 247 ? -14.523 -22.005 28.163 1.00 83.44 247 ASN A C 1
ATOM 2051 O O . ASN A 1 247 ? -15.448 -22.068 28.973 1.00 83.44 247 ASN A O 1
ATOM 2055 N N . ILE A 1 248 ? -14.733 -21.748 26.871 1.00 86.31 248 ILE A N 1
ATOM 2056 C CA . ILE A 1 248 ? -16.072 -21.550 26.301 1.00 86.31 248 ILE A CA 1
ATOM 2057 C C . ILE A 1 248 ? -16.902 -22.831 26.390 1.00 86.31 248 ILE A C 1
ATOM 2059 O O . ILE A 1 248 ? -18.057 -22.776 26.812 1.00 86.31 248 ILE A O 1
ATOM 2063 N N . ARG A 1 249 ? -16.312 -23.990 26.070 1.00 85.88 249 ARG A N 1
ATOM 2064 C CA . ARG A 1 249 ? -16.976 -25.298 26.169 1.00 85.88 249 ARG A CA 1
ATOM 2065 C C . ARG A 1 249 ? -17.481 -25.584 27.581 1.00 85.88 249 ARG A C 1
ATOM 2067 O O . ARG A 1 249 ? -18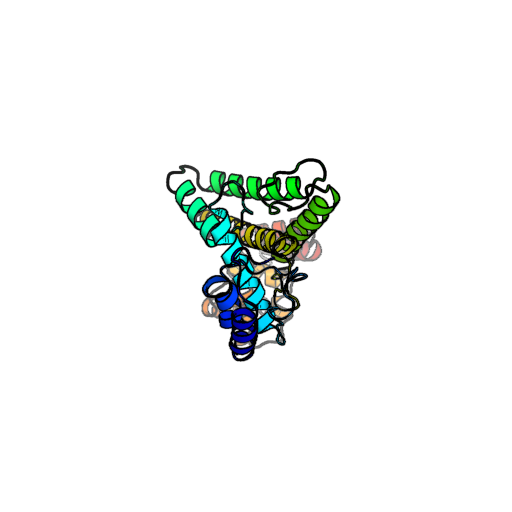.581 -26.101 27.738 1.00 85.88 249 ARG A O 1
ATOM 2074 N N . LYS A 1 250 ? -16.700 -25.225 28.603 1.00 83.44 250 LYS A N 1
ATOM 2075 C CA . LYS A 1 250 ? -17.091 -25.362 30.016 1.00 83.44 250 LYS A CA 1
ATOM 2076 C C . LYS A 1 250 ? -18.164 -24.359 30.442 1.00 83.44 250 LYS A C 1
ATOM 2078 O O . LYS A 1 250 ? -18.974 -24.682 31.301 1.00 83.44 250 LYS A O 1
ATOM 2083 N N . ALA A 1 251 ? -18.157 -23.152 29.877 1.00 81.25 251 ALA A N 1
ATOM 2084 C CA . ALA A 1 251 ? -19.064 -22.080 30.279 1.00 81.25 251 ALA A CA 1
ATOM 2085 C C . ALA A 1 251 ? -20.445 -22.160 29.605 1.00 81.25 251 ALA A C 1
ATOM 2087 O O . ALA A 1 251 ? -21.439 -21.816 30.238 1.00 81.25 251 ALA A O 1
ATOM 2088 N N . LEU A 1 252 ? -20.519 -22.618 28.349 1.00 81.75 252 LEU A N 1
ATOM 2089 C CA . LEU A 1 252 ? -21.751 -22.681 27.547 1.00 81.75 252 LEU A CA 1
ATOM 2090 C C . LEU A 1 252 ? -22.935 -23.397 28.227 1.00 81.75 252 LEU A C 1
ATOM 2092 O O . LEU A 1 252 ? -24.032 -22.836 28.179 1.00 81.75 252 LEU A O 1
ATOM 2096 N N . PRO A 1 253 ? -22.765 -24.562 28.892 1.00 77.94 253 PRO A N 1
ATOM 2097 C CA . PRO A 1 253 ? -23.873 -25.265 29.542 1.00 77.94 253 PRO A CA 1
ATOM 2098 C C . PRO A 1 253 ? -24.637 -24.417 30.565 1.00 77.94 253 PRO A C 1
ATOM 2100 O O . PRO A 1 253 ? -25.838 -24.594 30.726 1.00 77.94 253 PRO A O 1
ATOM 2103 N N . ASN A 1 254 ? -23.982 -23.437 31.195 1.00 75.12 254 ASN A N 1
ATOM 2104 C CA . ASN A 1 254 ? -24.611 -22.570 32.196 1.00 75.12 254 ASN A CA 1
ATOM 2105 C C . ASN A 1 254 ? -25.563 -21.516 31.594 1.00 75.12 254 ASN A C 1
ATOM 2107 O O . ASN A 1 254 ? -26.276 -20.829 32.326 1.00 75.12 254 ASN A O 1
ATOM 2111 N N . PHE A 1 255 ? -25.564 -21.355 30.267 1.00 75.31 255 PHE A N 1
ATOM 2112 C CA . PHE A 1 255 ? -26.405 -20.396 29.539 1.00 75.31 255 PHE A CA 1
ATOM 2113 C C . PHE A 1 255 ? -27.428 -21.073 28.622 1.00 75.31 255 PHE A C 1
ATOM 2115 O O . PHE A 1 255 ? -28.310 -20.401 28.088 1.00 75.31 255 PHE A O 1
ATOM 2122 N N . ILE A 1 256 ? -27.318 -22.391 28.445 1.00 65.12 256 ILE A N 1
ATOM 2123 C CA . ILE A 1 256 ? -28.227 -23.208 27.643 1.00 65.12 256 ILE A CA 1
ATOM 2124 C C . ILE A 1 256 ? -29.262 -23.828 28.595 1.00 65.12 256 ILE A C 1
ATOM 2126 O O . ILE A 1 256 ? -28.919 -24.365 29.643 1.00 65.12 256 ILE A O 1
ATOM 2130 N N . GLY A 1 257 ? -30.553 -23.736 28.262 1.00 57.22 257 GLY A N 1
ATOM 2131 C CA . GLY A 1 257 ? -31.617 -24.386 29.044 1.00 57.22 257 GLY A CA 1
ATOM 2132 C C . GLY A 1 257 ? -32.035 -23.673 30.341 1.00 57.22 257 GLY A C 1
ATOM 2133 O O . GLY A 1 257 ? -32.506 -24.326 31.269 1.00 57.22 257 GLY A O 1
ATOM 2134 N N . ASN A 1 258 ? -31.901 -22.341 30.415 1.00 55.88 258 ASN A N 1
ATOM 2135 C CA . ASN A 1 258 ? -32.364 -21.490 31.530 1.00 55.88 258 ASN A CA 1
ATOM 2136 C C . ASN A 1 258 ? -31.719 -21.747 32.909 1.00 55.88 258 ASN A C 1
ATOM 2138 O O . ASN A 1 258 ? -32.186 -21.202 33.913 1.00 55.88 258 ASN A O 1
ATOM 2142 N N . GLN A 1 259 ? -30.610 -22.487 32.995 1.00 55.34 259 GLN A N 1
ATOM 2143 C CA . GLN A 1 259 ? -29.893 -22.743 34.255 1.00 55.34 259 GLN A CA 1
ATOM 2144 C C . GLN A 1 259 ? -28.981 -21.576 34.682 1.00 55.34 259 GLN A C 1
ATOM 2146 O O . GLN A 1 259 ? -27.856 -21.755 35.132 1.00 55.34 259 GLN A O 1
ATOM 2151 N N . LEU A 1 260 ? -29.489 -20.346 34.604 1.00 62.78 260 LEU A N 1
ATOM 2152 C CA . LEU A 1 260 ? -28.744 -19.109 34.880 1.00 62.78 260 LEU A CA 1
ATOM 2153 C C . LEU A 1 260 ? -28.534 -18.827 36.385 1.00 62.78 260 LEU A C 1
ATOM 2155 O O . LEU A 1 260 ? -28.252 -17.687 36.765 1.00 62.78 260 LEU A O 1
ATOM 2159 N N . ARG A 1 261 ? -28.708 -19.829 37.258 1.00 56.06 261 ARG A N 1
ATOM 2160 C CA . ARG A 1 261 ? -28.818 -19.642 38.717 1.00 56.06 261 ARG A CA 1
ATOM 2161 C C . ARG A 1 261 ? -27.530 -19.141 39.377 1.00 56.06 261 ARG A C 1
ATOM 2163 O O . ARG A 1 261 ? -27.623 -18.433 40.369 1.00 56.06 261 ARG A O 1
ATOM 2170 N N . GLU A 1 262 ? -26.359 -19.424 38.805 1.00 52.81 262 GLU A N 1
ATOM 2171 C CA . GLU A 1 262 ? -25.067 -19.037 39.401 1.00 52.81 262 GLU A CA 1
ATOM 2172 C C . GLU A 1 262 ? -24.395 -17.821 38.733 1.00 52.81 262 GLU A C 1
ATOM 2174 O O . GLU A 1 262 ? -23.484 -17.224 39.301 1.00 52.81 262 GLU A O 1
ATOM 2179 N N . ILE A 1 263 ? -24.850 -17.404 37.543 1.00 58.53 263 ILE A N 1
ATOM 2180 C CA . ILE A 1 263 ? -24.170 -16.368 36.733 1.00 58.53 263 ILE A CA 1
ATOM 2181 C C . ILE A 1 263 ? -24.888 -15.008 36.779 1.00 58.53 263 ILE A C 1
ATOM 2183 O O . ILE A 1 263 ? -24.305 -13.962 36.468 1.00 58.53 263 ILE A O 1
ATOM 2187 N N . LYS A 1 264 ? -26.147 -14.996 37.226 1.00 61.88 264 LYS A N 1
ATOM 2188 C CA . LYS A 1 264 ? -26.980 -13.801 37.397 1.00 61.88 264 LYS A CA 1
ATOM 2189 C C . LYS A 1 264 ? -26.573 -12.989 38.635 1.00 61.88 264 LYS A C 1
ATOM 2191 O O . LYS A 1 264 ? -27.311 -12.879 39.606 1.00 61.88 264 LYS A O 1
ATOM 2196 N N . ASN A 1 265 ? -25.392 -12.380 38.588 1.00 70.75 265 ASN A N 1
ATOM 2197 C CA . ASN A 1 265 ? -25.043 -11.301 39.506 1.00 70.75 265 ASN A CA 1
ATOM 2198 C C . ASN A 1 265 ? -25.804 -10.033 39.080 1.00 70.75 265 ASN A C 1
ATOM 2200 O O . ASN A 1 265 ? -25.718 -9.632 37.917 1.00 70.75 265 ASN A O 1
ATOM 2204 N N . GLU A 1 266 ? -26.524 -9.395 40.009 1.00 73.00 266 GLU A N 1
ATOM 2205 C CA . GLU A 1 266 ? -27.263 -8.145 39.768 1.00 73.00 266 GLU A CA 1
ATOM 2206 C C . GLU A 1 266 ? -26.400 -7.102 39.044 1.00 73.00 266 GLU A C 1
ATOM 2208 O O . GLU A 1 266 ? -26.844 -6.486 38.076 1.00 73.00 266 GLU A O 1
ATOM 2213 N N . LYS A 1 267 ? -25.128 -6.975 39.441 1.00 76.31 267 LYS A N 1
ATOM 2214 C CA . LYS A 1 267 ? -24.179 -6.049 38.821 1.00 76.31 267 LYS A CA 1
ATOM 2215 C C . LYS A 1 267 ? -23.958 -6.351 37.336 1.00 76.31 267 LYS A C 1
ATOM 2217 O O . LYS A 1 267 ? -23.941 -5.435 36.521 1.00 76.31 267 LYS A O 1
ATOM 2222 N N . HIS A 1 268 ? -23.816 -7.625 36.971 1.00 77.62 268 HIS A N 1
ATOM 2223 C CA . HIS A 1 268 ? -23.605 -8.030 35.577 1.00 77.62 268 HIS A CA 1
ATOM 2224 C C . HIS A 1 268 ? -24.842 -7.767 34.719 1.00 77.62 268 HIS A C 1
ATOM 2226 O O . HIS A 1 268 ? -24.721 -7.309 33.586 1.00 77.62 268 HIS A O 1
ATOM 2232 N N . LEU A 1 269 ? -26.033 -8.020 35.263 1.00 83.19 269 LEU A N 1
ATOM 2233 C CA . LEU A 1 269 ? -27.282 -7.743 34.561 1.00 83.19 269 LEU A CA 1
ATOM 2234 C C . LEU A 1 269 ? -27.516 -6.245 34.385 1.00 83.19 269 LEU A C 1
ATOM 2236 O O . LEU A 1 269 ? -27.967 -5.829 33.323 1.00 83.19 269 LEU A O 1
ATOM 2240 N N . GLN A 1 270 ? -27.171 -5.433 35.385 1.00 83.38 270 GLN A N 1
ATOM 2241 C CA . GLN A 1 270 ? -27.294 -3.982 35.285 1.00 83.38 270 GLN A CA 1
ATOM 2242 C C . GLN A 1 270 ? -26.364 -3.408 34.208 1.00 83.38 270 GLN A C 1
ATOM 2244 O O . GLN A 1 270 ? -26.783 -2.559 33.424 1.00 83.38 270 GLN A O 1
ATOM 2249 N N . GLU A 1 271 ? -25.127 -3.904 34.127 1.00 82.19 271 GLU A N 1
ATOM 2250 C CA . GLU A 1 271 ? -24.180 -3.527 33.073 1.00 82.19 271 GLU A CA 1
ATOM 2251 C C . GLU A 1 271 ? -24.699 -3.918 31.676 1.00 82.19 271 GLU A C 1
ATOM 2253 O O . GLU A 1 271 ? -24.689 -3.091 30.766 1.00 82.19 271 GLU A O 1
ATOM 2258 N N . ILE A 1 272 ? -25.231 -5.135 31.511 1.00 86.62 272 ILE A N 1
ATOM 2259 C CA . ILE A 1 272 ? -25.822 -5.589 30.239 1.00 86.62 272 ILE A CA 1
ATOM 2260 C C . ILE A 1 272 ? -27.059 -4.766 29.870 1.00 86.62 272 ILE A C 1
ATOM 2262 O O . ILE A 1 272 ? -27.222 -4.384 28.714 1.00 86.62 272 ILE A O 1
ATOM 2266 N N . ALA A 1 273 ? -27.924 -4.458 30.836 1.00 87.06 273 ALA A N 1
ATOM 2267 C CA . ALA A 1 273 ? -29.108 -3.648 30.588 1.00 87.06 273 ALA A CA 1
ATOM 2268 C C . ALA A 1 273 ? -28.733 -2.247 30.081 1.00 87.06 273 ALA A C 1
ATOM 2270 O O . ALA A 1 273 ? -29.348 -1.754 29.137 1.00 87.06 273 ALA A O 1
ATOM 2271 N N . ASN A 1 274 ? -27.706 -1.624 30.662 1.00 84.75 274 ASN A N 1
ATOM 2272 C CA . ASN A 1 274 ? -27.222 -0.328 30.193 1.00 84.75 274 ASN A CA 1
ATOM 2273 C C . ASN A 1 274 ? -26.729 -0.412 28.740 1.00 84.75 274 ASN A C 1
ATOM 2275 O O . ASN A 1 274 ? -27.160 0.392 27.917 1.00 84.75 274 ASN A O 1
ATOM 2279 N N . LEU A 1 275 ? -25.938 -1.438 28.399 1.00 85.94 275 LEU A N 1
ATOM 2280 C CA . LEU A 1 275 ? -25.451 -1.653 27.029 1.00 85.94 275 LEU A CA 1
ATOM 2281 C C . LEU A 1 275 ? -26.592 -1.848 26.019 1.00 85.94 275 LEU A C 1
ATOM 2283 O O . LEU A 1 275 ? -26.571 -1.264 24.936 1.00 85.94 275 LEU A O 1
ATOM 2287 N N . LEU A 1 276 ? -27.608 -2.643 26.366 1.00 89.00 276 LEU A N 1
ATOM 2288 C CA . LEU A 1 276 ? -28.768 -2.878 25.498 1.00 89.00 276 LEU A CA 1
ATOM 2289 C C . LEU A 1 276 ? -29.588 -1.600 25.289 1.00 89.00 276 LEU A C 1
ATOM 2291 O O . LEU A 1 276 ? -30.032 -1.331 24.174 1.00 89.00 276 LEU A O 1
ATOM 2295 N N . LYS A 1 277 ? -29.750 -0.790 26.342 1.00 88.81 277 LYS A N 1
ATOM 2296 C CA . LYS A 1 277 ? -30.442 0.502 26.276 1.00 88.81 277 LYS A CA 1
ATOM 2297 C C . LYS A 1 277 ? -29.700 1.498 25.386 1.00 88.81 277 LYS A C 1
ATOM 2299 O O . LYS A 1 277 ? -30.322 2.116 24.528 1.00 88.81 277 LYS A O 1
ATOM 2304 N N . GLU A 1 278 ? -28.388 1.635 25.567 1.00 85.50 278 GLU A N 1
ATOM 2305 C CA . GLU A 1 278 ? -27.532 2.505 24.745 1.00 85.50 278 GLU A CA 1
ATOM 2306 C C . GLU A 1 278 ? -27.525 2.076 23.273 1.00 85.50 278 GLU A C 1
ATOM 2308 O O . GLU A 1 278 ? -27.494 2.918 22.380 1.00 85.50 278 GLU A O 1
ATOM 2313 N N . SER A 1 279 ? -27.635 0.770 23.018 1.00 84.88 279 SER A N 1
ATOM 2314 C CA . SER A 1 279 ? -27.671 0.196 21.668 1.00 84.88 279 SER A CA 1
ATOM 2315 C C . SER A 1 279 ? -29.060 0.227 21.011 1.00 84.88 279 SER A C 1
ATOM 2317 O O . SER A 1 279 ? -29.219 -0.263 19.895 1.00 84.88 279 SER A O 1
ATOM 2319 N N . GLY A 1 280 ? -30.089 0.753 21.687 1.00 89.06 280 GLY A N 1
ATOM 2320 C CA . GLY A 1 280 ? -31.462 0.808 21.165 1.00 89.06 280 GLY A CA 1
ATOM 2321 C C . GLY A 1 280 ? -32.210 -0.535 21.148 1.00 89.06 280 GLY A C 1
ATOM 2322 O O . GLY A 1 280 ? -33.295 -0.630 20.571 1.00 89.06 280 GLY A O 1
ATOM 2323 N N . LEU A 1 281 ? -31.681 -1.570 21.808 1.00 90.31 281 LEU A N 1
ATOM 2324 C CA . LEU A 1 281 ? -32.281 -2.906 21.920 1.00 90.31 281 LEU A CA 1
ATOM 2325 C C . LEU A 1 281 ? -33.302 -2.948 23.064 1.00 90.31 281 LEU A C 1
ATOM 2327 O O . LEU A 1 281 ? -33.126 -3.600 24.096 1.00 90.31 281 LEU A O 1
ATOM 2331 N N . ASN A 1 282 ? -34.382 -2.184 22.893 1.00 89.69 282 ASN A N 1
ATOM 2332 C CA . ASN A 1 282 ? -35.358 -1.915 23.950 1.00 89.69 282 ASN A CA 1
ATOM 2333 C C . ASN A 1 282 ? -36.088 -3.174 24.448 1.00 89.69 282 ASN A C 1
ATOM 2335 O O . ASN A 1 282 ? -36.433 -3.254 25.626 1.00 89.69 282 ASN A O 1
ATOM 2339 N N . LYS A 1 283 ? -36.326 -4.166 23.582 1.00 90.75 283 LYS A N 1
ATOM 2340 C CA . LYS A 1 283 ? -37.038 -5.401 23.947 1.00 90.75 283 LYS A CA 1
ATOM 2341 C C . LYS A 1 283 ? -36.183 -6.285 24.859 1.00 90.75 283 LYS A C 1
ATOM 2343 O O . LYS A 1 283 ? -36.647 -6.769 25.893 1.00 90.75 283 LYS A O 1
ATOM 2348 N N . GLU A 1 284 ? -34.925 -6.466 24.491 1.00 92.38 284 GLU A N 1
ATOM 2349 C CA . GLU A 1 284 ? -33.933 -7.222 25.245 1.00 92.38 284 GLU A CA 1
ATOM 2350 C C . GLU A 1 284 ? -33.628 -6.497 26.559 1.00 92.38 284 GLU A C 1
ATOM 2352 O O . GLU A 1 284 ? -33.626 -7.123 27.615 1.00 92.38 284 GLU A O 1
ATOM 2357 N N . TYR A 1 285 ? -33.499 -5.165 26.529 1.00 91.19 285 TYR A N 1
ATOM 2358 C CA . TYR A 1 285 ? -33.374 -4.336 27.731 1.00 91.19 285 TYR A CA 1
ATOM 2359 C C . TYR A 1 285 ? -34.505 -4.593 28.739 1.00 91.19 285 TYR A C 1
ATOM 2361 O O . TYR A 1 285 ? -34.233 -4.865 29.908 1.00 91.19 285 TYR A O 1
ATOM 2369 N N . GLN A 1 286 ? -35.768 -4.562 28.294 1.00 91.44 286 GLN A N 1
ATOM 2370 C CA . GLN A 1 286 ? -36.927 -4.845 29.153 1.00 91.44 286 GLN A CA 1
ATOM 2371 C C . GLN A 1 286 ? -36.888 -6.271 29.718 1.00 91.44 286 GLN A C 1
ATOM 2373 O O . GLN A 1 286 ? -37.222 -6.499 30.880 1.00 91.44 286 GLN A O 1
ATOM 2378 N N . THR A 1 287 ? -36.423 -7.232 28.919 1.00 89.44 287 THR A N 1
ATOM 2379 C CA . THR A 1 287 ? -36.252 -8.626 29.352 1.00 89.44 287 THR A CA 1
ATOM 2380 C C . THR A 1 287 ? -35.228 -8.730 30.485 1.00 89.44 287 THR A C 1
ATOM 2382 O O . THR A 1 287 ? -35.512 -9.342 31.514 1.00 89.44 287 THR A O 1
ATOM 2385 N N . VAL A 1 288 ? -34.079 -8.060 30.352 1.00 88.25 288 VAL A N 1
ATOM 2386 C CA . VAL A 1 288 ? -33.046 -8.020 31.400 1.00 88.25 288 VAL A CA 1
ATOM 2387 C C . VAL A 1 288 ? -33.545 -7.296 32.654 1.00 88.25 288 VAL A C 1
ATOM 2389 O O . VAL A 1 288 ? -33.317 -7.776 33.762 1.00 88.25 288 VAL A O 1
ATOM 2392 N N . GLN A 1 289 ? -34.267 -6.179 32.514 1.00 89.38 289 GLN A N 1
ATOM 2393 C CA . GLN A 1 289 ? -34.848 -5.454 33.654 1.00 89.38 289 GLN A CA 1
ATOM 2394 C C . GLN A 1 289 ? -35.840 -6.313 34.448 1.00 89.38 289 GLN A C 1
ATOM 2396 O O . GLN A 1 289 ? -35.790 -6.336 35.679 1.00 89.38 289 GLN A O 1
ATOM 2401 N N . ASN A 1 290 ? -36.691 -7.081 33.764 1.00 86.94 290 ASN A N 1
ATOM 2402 C CA . ASN A 1 290 ? -37.610 -8.012 34.418 1.00 86.94 290 ASN A CA 1
ATOM 2403 C C . ASN A 1 290 ? -36.865 -9.088 35.220 1.00 86.94 290 ASN A C 1
ATOM 2405 O O . ASN A 1 290 ? -37.279 -9.435 36.326 1.00 86.94 290 ASN A O 1
ATOM 2409 N N . ASP A 1 291 ? -35.750 -9.592 34.697 1.00 83.94 291 ASP A N 1
ATOM 2410 C CA . ASP A 1 291 ? -34.931 -10.583 35.391 1.00 83.94 291 ASP A CA 1
ATOM 2411 C C . ASP A 1 291 ? -34.175 -9.993 36.597 1.00 83.94 291 ASP A C 1
ATOM 2413 O O . ASP A 1 291 ? -34.079 -10.657 37.632 1.00 83.94 291 ASP A O 1
ATOM 2417 N N . ILE A 1 292 ? -33.733 -8.730 36.529 1.00 85.31 292 ILE A N 1
ATOM 2418 C CA . ILE A 1 292 ? -33.195 -7.986 37.687 1.00 85.31 292 ILE A CA 1
ATOM 2419 C C . ILE A 1 292 ? -34.261 -7.843 38.785 1.00 85.31 292 ILE A C 1
ATOM 2421 O O . ILE A 1 292 ? -33.973 -8.045 39.965 1.00 85.31 292 ILE A O 1
ATOM 2425 N N . LEU A 1 293 ? -35.508 -7.531 38.420 1.00 83.56 293 LEU A N 1
ATOM 2426 C CA . LEU A 1 293 ? -36.612 -7.409 39.379 1.00 83.56 293 LEU A CA 1
ATOM 2427 C C . LEU A 1 293 ? -36.958 -8.749 40.047 1.00 83.56 293 LEU A C 1
ATOM 2429 O O . LEU A 1 293 ? -37.196 -8.796 41.257 1.00 83.56 293 LEU A O 1
ATOM 2433 N N . LYS A 1 294 ? -36.947 -9.854 39.292 1.00 82.00 294 LYS A N 1
ATOM 2434 C CA . LYS A 1 294 ? -37.166 -11.206 39.842 1.00 82.00 294 LYS A CA 1
ATOM 2435 C C . LYS A 1 294 ? -36.085 -11.610 40.845 1.00 82.00 294 LYS A C 1
ATOM 2437 O O . LYS A 1 294 ? -36.418 -12.168 41.889 1.00 82.00 294 LYS A O 1
ATOM 2442 N N . LEU A 1 295 ? -34.821 -11.269 40.571 1.00 78.19 295 LEU A N 1
ATOM 2443 C CA . LEU A 1 295 ? -33.707 -11.466 41.509 1.00 78.19 295 LEU A CA 1
ATOM 2444 C C . LEU A 1 295 ? -33.934 -10.723 42.826 1.00 78.19 295 LEU A C 1
ATOM 2446 O O . LEU A 1 295 ? -33.829 -11.322 43.891 1.00 78.19 295 LEU A O 1
ATOM 2450 N N . LYS A 1 296 ? -34.307 -9.439 42.757 1.00 74.06 296 LYS A N 1
ATOM 2451 C CA . LYS A 1 296 ? -34.557 -8.606 43.949 1.00 74.06 296 LYS A CA 1
ATOM 2452 C C . LYS A 1 296 ? -35.737 -9.079 44.791 1.00 74.06 296 LYS A C 1
ATOM 2454 O O . LYS A 1 296 ? -35.769 -8.835 45.990 1.00 74.06 296 LYS A O 1
ATOM 2459 N N . THR A 1 297 ? -36.712 -9.731 44.163 1.00 75.50 297 THR A N 1
ATOM 2460 C CA . THR A 1 297 ? -37.942 -10.200 44.818 1.00 75.50 297 THR A CA 1
ATOM 2461 C C . THR A 1 297 ? -37.888 -11.669 45.246 1.00 75.50 297 THR A C 1
ATOM 2463 O O . THR A 1 297 ? -38.870 -12.167 45.791 1.00 75.50 297 THR A O 1
ATOM 2466 N N . GLY A 1 298 ? -36.763 -12.365 45.025 1.00 60.88 298 GLY A N 1
ATOM 2467 C CA . GLY A 1 298 ? -36.572 -13.761 45.437 1.00 60.88 298 GLY A CA 1
ATOM 2468 C C . GLY A 1 298 ? -37.435 -14.778 44.677 1.00 60.88 298 GLY A C 1
ATOM 2469 O O . GLY A 1 298 ? -37.674 -15.868 45.187 1.00 60.88 298 GLY A O 1
ATOM 2470 N N . LYS A 1 299 ? -37.927 -14.434 43.477 1.00 54.78 299 LYS A N 1
ATOM 2471 C CA . LYS A 1 299 ? -38.815 -15.278 42.651 1.00 54.78 299 LYS A CA 1
ATOM 2472 C C . LYS A 1 299 ? -38.087 -15.850 41.428 1.00 54.78 299 LYS A C 1
ATOM 2474 O O . LYS A 1 299 ? -38.470 -15.559 40.291 1.00 54.78 299 LYS A O 1
ATOM 2479 N N . LEU A 1 300 ? -37.022 -16.617 41.662 1.00 56.97 300 LEU A N 1
ATOM 2480 C CA . LEU A 1 300 ? -36.266 -17.337 40.625 1.00 56.97 300 LEU A CA 1
ATOM 2481 C C . LEU A 1 300 ? -36.503 -18.846 40.666 1.00 56.97 300 LEU A C 1
ATOM 2483 O O . LEU A 1 300 ? -36.610 -19.398 41.780 1.00 56.97 300 LEU A O 1
#

Secondary structure (DSSP, 8-state):
--SS---HHHHHHHHHHHHH--SHHHHHHHIIIII-S---S--TT-GGG-----SHHHHHHHHHHHHHHHHHHTTSTTS-----HHHHHHHHHHHHTT-S-HHHHHHHHHHHHHHHHHHHTSTT---TTSS---SS--HHHHHHHHHHHHHHHHHHHHH-PPP--SSSPPPHHHHHHHHHHHHHHHHHHHHHHHHHHHHHTT----SS-HHHHHHHHHHTTHHHH----HHHHHHHHHHHTT--HHHHHHHGGGTSTT-TTTT--HHHHHHHHHHHHHTT-HHHHHHHHHHHHHHHTT--

Mean predicted aligned error: 15.56 Å

Sequence (300 aa):
MFTTEFTKEQIAKFEFDFRELKTVKDKYAFWKNTLLENYSLYVSDNPQFKINPNTPKEFEDLNKLILEDEITKSKNPFANVVLTIEGLRSKFFNDILNVVDKKKFIQFEISTVIEEINLTSRPEIVKPQMLGRSFWNHPDNNNVQRECFVKAYKDCYLNGKVVEFDKEVYSPYLLVPLNNGMVYAQYHIFLNDQLDSLNEKKSKKEVTTLPKQLLLLHYLGILDKFDLSDNKKSSLFSILLNGDKENIRKALPNFIGNQLREIKNEKHLQEIANLLKESGLNKEYQTVQNDILKLKTGKL

Organism: NCBI:txid2305909

Radius of gyration: 30.46 Å; Cα contacts (8 Å, |Δi|>4): 287; chains: 1; bounding box: 66×54×84 Å

Solvent-accessible surface area (backbone atoms only — not comparable to full-atom values): 17119 Å² total; per-residue (Å²): 118,74,96,57,91,71,52,72,68,54,49,56,50,49,54,52,59,55,66,71,47,86,46,65,67,55,48,54,47,39,30,52,74,71,67,66,36,80,88,62,92,79,40,82,79,47,64,87,73,61,85,77,66,88,46,47,66,42,16,32,53,47,42,50,53,52,51,52,52,43,43,66,46,34,79,39,97,86,44,35,49,59,64,48,56,64,60,53,50,54,50,49,55,64,66,49,72,83,46,87,58,54,65,63,49,44,52,49,52,52,49,50,54,53,49,53,52,54,39,52,73,37,95,88,49,82,70,62,56,57,37,28,66,64,97,55,94,45,73,69,57,56,49,54,20,34,50,38,17,55,46,29,19,46,37,28,60,76,67,71,38,78,86,80,48,36,82,54,78,62,54,68,62,52,43,38,4,30,48,31,17,34,32,50,21,54,46,50,52,51,46,50,53,52,50,48,57,63,47,50,80,73,53,86,60,65,90,55,51,72,71,52,52,53,51,51,35,43,66,71,47,54,69,75,68,55,97,57,57,67,72,55,45,17,54,51,47,18,62,76,66,76,41,60,42,68,62,42,50,68,51,48,64,46,68,51,88,80,53,44,83,86,74,72,44,64,69,60,50,52,55,50,28,50,52,27,51,77,70,67,38,57,70,50,22,52,53,45,50,52,54,50,52,29,62,78,68,73,67,122